Protein AF-B9KGJ7-F1 (afdb_monomer)

Secondary structure (DSSP, 8-state):
--EEE---TTTHHHHGGGTEEEETTTTEEEES-GGGGGGGGGGSS-TT--EEE-SEEEEEEEEEE-TTT--EEEEEEEEESSEEEEETTEEEEE-S-EEEEEEEEE-HHHHHHHHHTT--SEEEEEETTTTEEEEEEE-TTT--EE-HHHHHTSTT-TTS--SHHHHTT-EEEEEE-SSPEEEEEEEE----SS-HHHHHHHHTTSEEEEPP-

Foldseek 3Di:
DWAWFQDDPVCVVVCVVLVWDADPVVRTITHDDCQSCLVRLVGHPDSQFFKWAPFWKKKKWFWDQDPPPRDIAIDIWIWHQWMWGDDPNGIDIHNHIWTFDQWQDKDVVVVVVCVVVVPPQFDWDDDPVVRGTHGFGAGPVPRDTDDVCQQPPDPLHLNLDPALVSLQNMEIEIEGDPHIMTTDGDIDQSDDDDDSVVSSVSNVSYHYDYDDD

Organism: Campylobacter lari (strain RM2100 / D67 / ATCC BAA-1060) (NCBI:txid306263)

Sequence (213 aa):
MNIKLNIPYSEKDKLKEYGIKWNQEHKTWYLQDYKNLNYVSSYLENKNFTFYATETLNIVQGFINCWKCSKVIPVYALGSSKFIYKEKGEWLFQPKFKIFRNITAYSEDFSNILKHMNIKSLEKSFSNTAGSSYLMNKCQCCQSKQGEFFLFEEIDSIFSPNTVKEAQQLKIYDFPLLFDLGFTGEIIEILTSECSDINALIWFNAERIKIIK

Structure (mmCIF, N/CA/C/O backbone):
data_AF-B9KGJ7-F1
#
_entry.id   AF-B9KGJ7-F1
#
loop_
_atom_site.group_PDB
_atom_site.id
_atom_site.type_symbol
_atom_site.label_atom_id
_atom_site.label_alt_id
_atom_site.label_comp_id
_atom_site.label_asym_id
_atom_site.label_entity_id
_atom_site.label_seq_id
_atom_site.pdbx_PDB_ins_code
_atom_site.Cartn_x
_atom_site.Cartn_y
_atom_site.Cartn_z
_atom_site.occupancy
_atom_site.B_iso_or_equiv
_atom_site.auth_seq_id
_atom_site.auth_comp_id
_atom_site.auth_asym_id
_atom_site.auth_atom_id
_atom_site.pdbx_PDB_model_num
ATOM 1 N N . MET A 1 1 ? 2.067 -9.426 -12.831 1.00 86.31 1 MET A N 1
ATOM 2 C CA . MET A 1 1 ? 2.926 -8.264 -12.543 1.00 86.31 1 MET A CA 1
ATOM 3 C C . MET A 1 1 ? 2.997 -7.377 -13.761 1.00 86.31 1 MET A C 1
ATOM 5 O O . MET A 1 1 ? 3.128 -7.908 -14.857 1.00 86.31 1 MET A O 1
ATOM 9 N N . ASN A 1 2 ? 2.868 -6.070 -13.564 1.00 95.06 2 ASN A N 1
ATOM 10 C CA . ASN A 1 2 ? 2.930 -5.033 -14.589 1.00 95.06 2 ASN A CA 1
ATOM 11 C C . ASN A 1 2 ? 3.429 -3.720 -13.942 1.00 95.06 2 ASN A C 1
ATOM 13 O O . ASN A 1 2 ? 2.627 -2.861 -13.584 1.00 95.06 2 ASN A O 1
ATOM 17 N N . ILE A 1 3 ? 4.739 -3.545 -13.764 1.00 95.88 3 ILE A N 1
ATOM 18 C CA . ILE A 1 3 ? 5.307 -2.333 -13.134 1.00 95.88 3 ILE A CA 1
ATOM 19 C C . ILE A 1 3 ? 5.481 -1.245 -14.192 1.00 95.88 3 ILE A C 1
ATOM 21 O O . ILE A 1 3 ? 6.167 -1.488 -15.182 1.00 95.88 3 ILE A O 1
ATOM 25 N N . LYS A 1 4 ? 4.895 -0.056 -13.998 1.00 96.38 4 LYS A N 1
ATOM 26 C CA . LYS A 1 4 ? 5.037 1.072 -14.937 1.00 96.38 4 LYS A CA 1
ATOM 27 C C . LYS A 1 4 ? 6.475 1.590 -15.007 1.00 96.38 4 LYS A C 1
ATOM 29 O O . LYS A 1 4 ? 7.164 1.689 -13.993 1.00 96.38 4 LYS A O 1
ATOM 34 N N . LEU A 1 5 ? 6.888 1.974 -16.211 1.00 95.88 5 LEU A N 1
ATOM 35 C CA . LEU A 1 5 ? 8.199 2.532 -16.519 1.00 95.88 5 LEU A CA 1
ATOM 36 C C . LEU A 1 5 ? 8.058 3.817 -17.347 1.00 95.88 5 LEU A C 1
ATOM 38 O O . LEU A 1 5 ? 7.372 3.859 -18.371 1.00 95.88 5 LEU A O 1
ATOM 42 N N . ASN A 1 6 ? 8.784 4.851 -16.939 1.00 94.69 6 ASN A N 1
ATOM 43 C CA . ASN A 1 6 ? 8.889 6.144 -17.605 1.00 94.69 6 ASN A CA 1
ATOM 44 C C . ASN A 1 6 ? 10.065 6.135 -18.592 1.00 94.69 6 ASN A C 1
ATOM 46 O O . ASN A 1 6 ? 11.087 6.782 -18.374 1.00 94.69 6 ASN A O 1
ATOM 50 N N . ILE A 1 7 ? 9.936 5.355 -19.667 1.00 94.00 7 ILE A N 1
ATOM 51 C CA . ILE A 1 7 ? 11.002 5.175 -20.663 1.00 94.00 7 ILE A CA 1
ATOM 52 C C . ILE A 1 7 ? 10.905 6.239 -21.768 1.00 94.00 7 ILE A C 1
ATOM 54 O O . ILE A 1 7 ? 9.876 6.306 -22.454 1.00 94.00 7 ILE A O 1
ATOM 58 N N . PRO A 1 8 ? 11.973 7.022 -22.018 1.00 92.25 8 PRO A N 1
ATOM 59 C CA . PRO A 1 8 ? 12.064 7.886 -23.189 1.00 92.25 8 PRO A CA 1
ATOM 60 C C . PRO A 1 8 ? 11.994 7.081 -24.489 1.00 92.25 8 PRO A C 1
ATOM 62 O O . PRO A 1 8 ? 12.588 6.009 -24.615 1.00 92.25 8 PRO A O 1
ATOM 65 N N . TYR A 1 9 ? 11.318 7.621 -25.504 1.00 87.06 9 TYR A N 1
ATOM 66 C CA . TYR A 1 9 ? 11.128 6.920 -26.780 1.00 87.06 9 TYR A CA 1
ATOM 67 C C . TYR A 1 9 ? 12.450 6.496 -27.448 1.00 87.06 9 TYR A C 1
ATOM 69 O O . TYR A 1 9 ? 12.506 5.438 -28.070 1.00 87.06 9 TYR A O 1
ATOM 77 N N . SER A 1 10 ? 13.515 7.286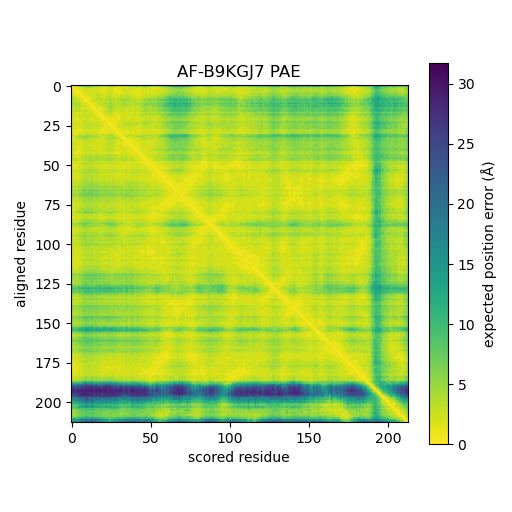 -27.284 1.00 91.19 10 SER A N 1
ATOM 78 C CA . SER A 1 10 ? 14.863 7.020 -27.805 1.00 91.19 10 SER A CA 1
ATOM 79 C C . SER A 1 10 ? 15.565 5.819 -27.165 1.00 91.19 10 SER A C 1
ATOM 81 O O . SER A 1 10 ? 16.518 5.296 -27.737 1.00 91.19 10 SER A O 1
ATOM 83 N N . GLU A 1 11 ? 15.127 5.381 -25.985 1.00 91.00 11 GLU A N 1
ATOM 84 C CA . GLU A 1 11 ? 15.794 4.330 -25.206 1.00 91.00 11 GLU A CA 1
ATOM 85 C C . GLU A 1 11 ? 15.050 2.991 -25.252 1.00 91.00 11 GLU A C 1
ATOM 87 O O . GLU A 1 11 ? 15.614 1.959 -24.892 1.00 91.00 11 GLU A O 1
ATOM 92 N N . LYS A 1 12 ? 13.814 2.976 -25.771 1.00 87.38 12 LYS A N 1
ATOM 93 C CA . LYS A 1 12 ? 12.931 1.798 -25.761 1.00 87.38 12 LYS A CA 1
ATOM 94 C C . LYS A 1 12 ? 13.565 0.546 -26.371 1.00 87.38 12 LYS A C 1
ATOM 96 O O . LYS A 1 12 ? 13.372 -0.545 -25.850 1.00 87.38 12 LYS A O 1
ATOM 101 N N . ASP A 1 13 ? 14.309 0.685 -27.470 1.00 90.06 13 ASP A N 1
ATOM 102 C CA . ASP A 1 13 ? 14.799 -0.472 -28.224 1.00 90.06 13 ASP A CA 1
ATOM 103 C C . ASP A 1 13 ? 15.903 -1.213 -27.467 1.00 90.06 13 ASP A C 1
ATOM 105 O O . ASP A 1 13 ? 15.957 -2.438 -27.532 1.00 90.06 13 ASP A O 1
ATOM 109 N N . LYS A 1 14 ? 16.696 -0.491 -26.665 1.00 89.25 14 LYS A N 1
ATOM 110 C CA . LYS A 1 14 ? 17.721 -1.074 -25.789 1.00 89.25 14 LYS A CA 1
ATOM 111 C C . LYS A 1 14 ? 17.112 -1.866 -24.639 1.00 89.25 14 LYS A C 1
ATOM 113 O O . LYS A 1 14 ? 17.721 -2.801 -24.149 1.00 89.25 14 LYS A O 1
ATOM 118 N N . LEU A 1 15 ? 15.913 -1.490 -24.201 1.00 91.19 15 LEU A N 1
ATOM 119 C CA . LEU A 1 15 ? 15.297 -2.060 -23.007 1.00 91.19 15 LEU A CA 1
ATOM 120 C C . LEU A 1 15 ? 14.363 -3.241 -23.306 1.00 91.19 15 LEU A C 1
ATOM 122 O O . LEU A 1 15 ? 13.944 -3.939 -22.383 1.00 91.19 15 LEU A O 1
ATOM 126 N N . LYS A 1 16 ? 14.050 -3.496 -24.586 1.00 89.06 16 LYS A N 1
ATOM 127 C CA . LYS A 1 16 ? 13.210 -4.624 -25.029 1.00 89.06 16 LYS A CA 1
ATOM 128 C C . LYS A 1 16 ? 13.753 -5.982 -24.589 1.00 89.06 16 LYS A C 1
ATOM 130 O O . LYS A 1 16 ? 12.956 -6.866 -24.286 1.00 89.06 16 LYS A O 1
ATOM 135 N N . GLU A 1 17 ? 15.075 -6.138 -24.524 1.00 91.38 17 GLU A N 1
ATOM 136 C CA . GLU A 1 17 ? 15.717 -7.378 -24.066 1.00 91.38 17 GLU A CA 1
ATOM 137 C C . GLU A 1 17 ? 15.358 -7.729 -22.611 1.00 91.38 17 GLU A C 1
ATOM 139 O O . GLU A 1 17 ? 15.250 -8.903 -22.270 1.00 91.38 17 GLU A O 1
ATOM 144 N N . TYR A 1 18 ? 15.054 -6.725 -21.780 1.00 91.88 18 TYR A N 1
ATOM 145 C CA . TYR A 1 18 ? 14.630 -6.901 -20.387 1.00 91.88 18 TYR A CA 1
ATOM 146 C C . TYR A 1 18 ? 13.133 -7.220 -20.242 1.00 91.88 18 TYR A C 1
ATOM 148 O O . TYR A 1 18 ? 12.618 -7.291 -19.125 1.00 91.88 18 TYR A O 1
ATOM 156 N N . GLY A 1 19 ? 12.415 -7.434 -21.349 1.00 91.56 19 GLY A N 1
ATOM 157 C CA . GLY A 1 19 ? 11.016 -7.864 -21.331 1.00 91.56 19 GLY A CA 1
ATOM 158 C C . GLY A 1 19 ? 10.010 -6.745 -21.052 1.00 91.56 19 GLY A C 1
ATOM 159 O O . GLY A 1 19 ? 8.896 -7.024 -20.600 1.00 91.56 19 GLY A O 1
ATOM 160 N N . ILE A 1 20 ? 10.374 -5.486 -21.317 1.00 94.31 20 ILE A N 1
ATOM 161 C CA . ILE A 1 20 ? 9.421 -4.371 -21.260 1.00 94.31 20 ILE A CA 1
ATOM 162 C C . ILE A 1 20 ? 8.374 -4.492 -22.373 1.00 94.31 20 ILE A C 1
ATOM 164 O O . ILE A 1 20 ? 8.651 -4.960 -23.480 1.00 94.31 20 ILE A O 1
ATOM 168 N N . LYS A 1 21 ? 7.161 -4.017 -22.101 1.00 94.69 21 LYS A N 1
ATOM 169 C CA . LYS A 1 21 ? 6.047 -4.005 -23.052 1.00 94.69 21 LYS A CA 1
ATOM 170 C C . LYS A 1 21 ? 5.366 -2.648 -23.066 1.00 94.69 21 LYS A C 1
ATOM 172 O O . LYS A 1 21 ? 5.407 -1.912 -22.086 1.00 94.69 21 LYS A O 1
ATOM 177 N N . TRP A 1 22 ? 4.753 -2.314 -24.195 1.00 94.88 22 TRP A N 1
ATOM 178 C CA . TRP A 1 22 ? 3.967 -1.095 -24.351 1.00 94.88 22 TRP A CA 1
ATOM 179 C C . TRP A 1 22 ? 2.488 -1.403 -24.139 1.00 94.88 22 TRP A C 1
ATOM 181 O O . TRP A 1 22 ? 1.945 -2.290 -24.796 1.00 94.88 22 TRP A O 1
ATOM 191 N N . ASN A 1 23 ? 1.830 -0.665 -23.248 1.00 95.38 23 ASN A N 1
ATOM 192 C CA . ASN A 1 23 ? 0.378 -0.673 -23.132 1.00 95.38 23 ASN A CA 1
ATOM 193 C C . ASN A 1 23 ? -0.190 0.489 -23.961 1.00 95.38 23 ASN A C 1
ATOM 195 O O . ASN A 1 23 ? 0.054 1.654 -23.647 1.00 95.38 23 ASN A O 1
ATOM 199 N N . GLN A 1 24 ? -0.938 0.174 -25.021 1.00 94.44 24 GLN A N 1
ATOM 200 C CA . GLN A 1 24 ? -1.460 1.174 -25.957 1.00 94.44 24 GLN A CA 1
ATOM 201 C C . GLN A 1 24 ? -2.586 2.032 -25.366 1.00 94.44 24 GLN A C 1
ATOM 203 O O . GLN A 1 24 ? -2.634 3.229 -25.642 1.00 94.44 24 GLN A O 1
ATOM 208 N N . GLU A 1 25 ? -3.456 1.441 -24.548 1.00 95.06 25 GLU A N 1
ATOM 209 C CA . GLU A 1 25 ? -4.597 2.119 -23.924 1.00 95.06 25 GLU A CA 1
ATOM 210 C C . GLU A 1 25 ? -4.131 3.163 -22.902 1.00 95.06 25 GLU A C 1
ATOM 212 O O . GLU A 1 25 ? -4.514 4.330 -22.968 1.00 95.06 25 GLU A O 1
ATOM 217 N N . HIS A 1 26 ? -3.216 2.768 -22.015 1.00 91.81 26 HIS A N 1
ATOM 218 C CA . HIS A 1 26 ? -2.677 3.625 -20.956 1.00 91.81 26 HIS A CA 1
ATOM 219 C C . HIS A 1 26 ? -1.417 4.394 -21.361 1.00 91.81 26 HIS A C 1
ATOM 221 O O . HIS A 1 26 ? -0.874 5.140 -20.548 1.00 91.81 26 HIS A O 1
ATOM 227 N N . LYS A 1 27 ? -0.947 4.211 -22.601 1.00 93.56 27 LYS A N 1
ATOM 228 C CA . LYS A 1 27 ? 0.230 4.872 -23.184 1.00 93.56 27 LYS A CA 1
ATOM 229 C C . LYS A 1 27 ? 1.451 4.844 -22.259 1.00 93.56 27 LYS A C 1
ATOM 231 O O . LYS A 1 27 ? 2.091 5.868 -22.023 1.00 93.56 27 LYS A O 1
ATOM 236 N N . THR A 1 28 ? 1.766 3.671 -21.722 1.00 94.69 28 THR A N 1
ATOM 237 C CA . THR A 1 28 ? 2.869 3.501 -20.770 1.00 94.69 28 THR A CA 1
ATOM 238 C C . THR A 1 28 ? 3.658 2.230 -21.056 1.00 94.69 28 THR A C 1
ATOM 240 O O . THR A 1 28 ? 3.104 1.227 -21.519 1.00 94.69 28 THR A O 1
ATOM 243 N N . TRP A 1 29 ? 4.962 2.275 -20.788 1.00 95.94 29 TRP A N 1
ATOM 244 C CA . TRP A 1 29 ? 5.796 1.081 -20.777 1.00 95.94 29 TRP A CA 1
ATOM 245 C C . TRP A 1 29 ? 5.647 0.373 -19.439 1.00 95.94 29 TRP A C 1
ATOM 247 O O . TRP A 1 29 ? 5.458 1.014 -18.408 1.00 95.94 29 TRP A O 1
ATOM 257 N N . TYR A 1 30 ? 5.746 -0.949 -19.440 1.00 96.25 30 TYR A N 1
ATOM 258 C CA . TYR A 1 30 ? 5.677 -1.725 -18.214 1.00 96.25 30 TYR A CA 1
ATOM 259 C C . TYR A 1 30 ? 6.545 -2.980 -18.267 1.00 96.25 30 TYR A C 1
ATOM 261 O O . TYR A 1 30 ? 6.807 -3.526 -19.339 1.00 96.25 30 TYR A O 1
ATOM 269 N N . LEU A 1 31 ? 6.978 -3.439 -17.096 1.00 95.94 31 LEU A N 1
ATOM 270 C CA . LEU A 1 31 ? 7.741 -4.668 -16.901 1.00 95.94 31 LEU A CA 1
ATOM 271 C C . LEU A 1 31 ? 6.834 -5.786 -16.380 1.00 95.94 31 LEU A C 1
ATOM 273 O O . LEU A 1 31 ? 6.093 -5.576 -15.419 1.00 95.94 31 LEU A O 1
ATOM 277 N N . GLN A 1 32 ? 6.915 -6.976 -16.982 1.00 90.75 32 GLN A N 1
ATOM 278 C CA . GLN A 1 32 ? 6.132 -8.144 -16.549 1.00 90.75 32 GLN A CA 1
ATOM 279 C C . GLN A 1 32 ? 6.876 -9.106 -15.623 1.00 90.75 32 GLN A C 1
ATOM 281 O O . GLN A 1 32 ? 6.230 -9.811 -14.851 1.00 90.75 32 GLN A O 1
ATOM 286 N N . ASP A 1 33 ? 8.206 -9.146 -15.693 1.00 89.88 33 ASP A N 1
ATOM 287 C CA . ASP A 1 33 ? 9.032 -10.026 -14.867 1.00 89.88 33 ASP A CA 1
ATOM 288 C C . ASP A 1 33 ? 9.918 -9.195 -13.936 1.00 89.88 33 ASP A C 1
ATOM 290 O O . ASP A 1 33 ? 10.809 -8.469 -14.382 1.00 89.88 33 ASP A O 1
ATOM 294 N N . TYR A 1 34 ? 9.681 -9.310 -12.628 1.00 91.12 34 TYR A N 1
ATOM 295 C CA . TYR A 1 34 ? 10.431 -8.579 -11.609 1.00 91.12 34 TYR A CA 1
ATOM 296 C C . TYR A 1 34 ? 11.917 -8.931 -11.572 1.00 91.12 34 TYR A C 1
ATOM 298 O O . TYR A 1 34 ? 12.706 -8.134 -11.066 1.00 91.12 34 TYR A O 1
ATOM 306 N N . LYS A 1 35 ? 12.325 -10.080 -12.124 1.00 91.88 35 LYS A N 1
ATOM 307 C CA . LYS A 1 35 ? 13.739 -10.480 -12.182 1.00 91.88 35 LYS A CA 1
ATOM 308 C C . LYS A 1 35 ? 14.595 -9.465 -12.932 1.00 91.88 35 LYS A C 1
ATOM 310 O O . LYS A 1 35 ? 15.760 -9.281 -12.603 1.00 91.88 35 LYS A O 1
ATOM 315 N N . ASN A 1 36 ? 13.999 -8.753 -13.889 1.00 93.19 36 ASN A N 1
ATOM 316 C CA . ASN A 1 36 ? 14.691 -7.729 -14.660 1.00 93.19 36 ASN A CA 1
ATOM 317 C C . ASN A 1 36 ? 14.551 -6.314 -14.079 1.00 93.19 36 ASN A C 1
ATOM 319 O O . ASN A 1 36 ? 15.073 -5.358 -14.654 1.00 93.19 36 ASN A O 1
ATOM 323 N N . LEU A 1 37 ? 13.871 -6.151 -12.940 1.00 93.38 37 LEU A N 1
ATOM 324 C CA . LEU A 1 37 ? 13.566 -4.839 -12.364 1.00 93.38 37 LEU A CA 1
ATOM 325 C C . LEU A 1 37 ? 14.829 -4.047 -12.012 1.00 93.38 37 LEU A C 1
ATOM 327 O O . LEU A 1 37 ? 14.853 -2.827 -12.169 1.00 93.38 37 LEU A O 1
ATOM 331 N N . ASN A 1 38 ? 15.898 -4.731 -11.598 1.00 92.31 38 ASN A N 1
ATOM 332 C CA . ASN A 1 38 ? 17.180 -4.091 -11.309 1.00 92.31 38 ASN A CA 1
ATOM 333 C C . ASN A 1 38 ? 17.782 -3.399 -12.549 1.00 92.31 38 ASN A C 1
ATOM 335 O O . ASN A 1 38 ? 18.274 -2.277 -12.419 1.00 92.31 38 ASN A O 1
ATOM 339 N N . TYR A 1 39 ? 17.652 -3.991 -13.743 1.00 92.50 39 TYR A N 1
ATOM 340 C CA . TYR A 1 39 ? 18.184 -3.437 -14.999 1.00 92.50 39 TYR A CA 1
ATOM 341 C C . TYR A 1 39 ? 17.418 -2.210 -15.507 1.00 92.50 39 TYR A C 1
ATOM 343 O O . TYR A 1 39 ? 17.967 -1.408 -16.255 1.00 92.50 39 TYR A O 1
ATOM 351 N N . VAL A 1 40 ? 16.161 -2.038 -15.087 1.00 93.50 40 VAL A N 1
ATOM 352 C CA . VAL A 1 40 ? 15.288 -0.936 -15.536 1.00 93.50 40 VAL A CA 1
ATOM 353 C C . VAL A 1 40 ? 14.909 0.032 -14.409 1.00 93.50 40 VAL A C 1
ATOM 355 O O . VAL A 1 40 ? 14.044 0.891 -14.582 1.00 93.50 40 VAL A O 1
ATOM 358 N N . SER A 1 41 ? 15.559 -0.078 -13.249 1.00 92.25 41 SER A N 1
ATOM 359 C CA . SER A 1 41 ? 15.199 0.661 -12.031 1.00 92.25 41 SER A CA 1
ATOM 360 C C . SER A 1 41 ? 15.301 2.189 -12.160 1.00 92.25 41 SER A C 1
ATOM 362 O O . SER A 1 41 ? 14.578 2.913 -11.475 1.00 92.25 41 SER A O 1
ATOM 364 N N . SER A 1 42 ? 16.137 2.695 -13.073 1.00 93.12 42 SER A N 1
ATOM 365 C CA . SER A 1 42 ? 16.262 4.128 -13.380 1.00 93.12 42 SER A CA 1
ATOM 366 C C . SER A 1 42 ? 15.011 4.739 -14.014 1.00 93.12 42 SER A C 1
ATOM 368 O O . SER A 1 42 ? 14.860 5.956 -13.980 1.00 93.12 42 SER A O 1
ATOM 370 N N . TYR A 1 43 ? 14.120 3.915 -14.573 1.00 95.06 43 TYR A N 1
ATOM 371 C CA . TYR A 1 43 ? 12.893 4.356 -15.245 1.00 95.06 43 TYR A CA 1
ATOM 372 C C . TYR A 1 43 ? 11.647 4.224 -14.361 1.00 95.06 43 TYR A C 1
ATOM 374 O O . TYR A 1 43 ? 10.535 4.451 -14.834 1.00 95.06 43 TYR A O 1
ATOM 382 N N . LEU A 1 44 ? 11.792 3.842 -13.092 1.00 94.19 44 LEU A N 1
ATOM 383 C CA . LEU A 1 44 ? 10.667 3.768 -12.160 1.00 94.19 44 LEU A CA 1
ATOM 384 C C . LEU A 1 44 ? 10.169 5.171 -11.799 1.00 94.19 44 LEU A C 1
ATOM 386 O O . LEU A 1 44 ? 10.953 6.116 -11.731 1.00 94.19 44 LEU A O 1
ATOM 390 N N . GLU A 1 45 ? 8.871 5.292 -11.502 1.00 93.00 45 GLU A N 1
ATOM 391 C CA . GLU A 1 45 ? 8.269 6.533 -10.982 1.00 93.00 45 GLU A CA 1
ATOM 392 C C . GLU A 1 45 ? 9.042 7.062 -9.766 1.00 93.00 45 GLU A C 1
ATOM 394 O O . GLU A 1 45 ? 9.313 8.256 -9.652 1.00 93.00 45 GLU A O 1
ATOM 399 N N . ASN A 1 46 ? 9.450 6.148 -8.882 1.00 93.88 46 ASN A N 1
ATOM 400 C CA . ASN A 1 46 ? 10.312 6.443 -7.754 1.00 93.88 46 ASN A CA 1
ATOM 401 C C . ASN A 1 46 ? 11.300 5.292 -7.525 1.00 93.88 46 ASN A C 1
ATOM 403 O O . ASN A 1 46 ? 10.924 4.187 -7.134 1.00 93.88 46 ASN A O 1
ATOM 407 N N . LYS A 1 47 ? 12.593 5.576 -7.710 1.00 91.06 47 LYS A N 1
ATOM 408 C CA . LYS A 1 47 ? 13.685 4.610 -7.502 1.00 91.06 47 LYS A CA 1
ATOM 409 C C . LYS A 1 47 ? 13.850 4.143 -6.047 1.00 91.06 47 LYS A C 1
ATOM 411 O O . LYS A 1 47 ? 14.550 3.165 -5.805 1.00 91.06 47 LYS A O 1
ATOM 416 N N . ASN A 1 48 ? 13.237 4.846 -5.091 1.00 92.00 48 ASN A N 1
ATOM 417 C CA . ASN A 1 48 ? 13.309 4.533 -3.664 1.00 92.00 48 ASN A CA 1
ATOM 418 C C . ASN A 1 48 ? 12.168 3.618 -3.192 1.00 92.00 48 ASN A C 1
ATOM 420 O O . ASN A 1 48 ? 12.107 3.310 -2.001 1.00 92.00 48 ASN A O 1
ATOM 424 N N . PHE A 1 49 ? 11.255 3.197 -4.077 1.00 95.75 49 PHE A N 1
ATOM 425 C CA . PHE A 1 49 ? 10.270 2.178 -3.716 1.00 95.75 49 PHE A CA 1
ATOM 426 C C . PHE A 1 49 ? 10.975 0.887 -3.291 1.00 95.75 49 PHE A C 1
ATOM 428 O O . PHE A 1 49 ? 11.887 0.403 -3.964 1.00 95.75 49 PHE A O 1
ATOM 435 N N . THR A 1 50 ? 10.557 0.352 -2.146 1.00 95.94 50 THR A N 1
ATOM 436 C CA . THR A 1 50 ? 11.133 -0.843 -1.519 1.00 95.94 50 THR A CA 1
ATOM 437 C C . THR A 1 50 ? 10.273 -2.083 -1.733 1.00 95.94 50 THR A C 1
ATOM 439 O O . THR A 1 50 ? 10.778 -3.194 -1.589 1.00 95.94 50 THR A O 1
ATOM 442 N N . PHE A 1 51 ? 9.004 -1.927 -2.117 1.00 97.44 51 PHE A N 1
ATOM 443 C CA . PHE A 1 51 ? 8.120 -3.029 -2.494 1.00 97.44 51 PHE A CA 1
ATOM 444 C C . PHE A 1 51 ? 7.031 -2.588 -3.478 1.00 97.44 51 PHE A C 1
ATOM 446 O O . PHE A 1 51 ? 6.731 -1.399 -3.596 1.00 97.44 51 PHE A O 1
ATOM 453 N N . TYR A 1 52 ? 6.446 -3.559 -4.185 1.00 97.94 52 TYR A N 1
ATOM 454 C CA . TYR A 1 52 ? 5.311 -3.358 -5.085 1.00 97.94 52 TYR A CA 1
ATOM 455 C C . TYR A 1 52 ? 4.197 -4.356 -4.789 1.00 97.94 52 TYR A C 1
ATOM 457 O O . TYR A 1 52 ? 4.435 -5.562 -4.831 1.00 97.94 52 TYR A O 1
ATOM 465 N N . ALA A 1 53 ? 2.976 -3.870 -4.558 1.00 97.50 53 ALA A N 1
ATOM 466 C CA . ALA A 1 53 ? 1.786 -4.722 -4.539 1.00 97.50 53 ALA A CA 1
ATOM 467 C C . ALA A 1 53 ? 1.429 -5.133 -5.974 1.00 97.50 53 ALA A C 1
ATOM 469 O O . ALA A 1 53 ? 1.390 -4.283 -6.867 1.00 97.50 53 ALA A O 1
ATOM 470 N N . THR A 1 54 ? 1.157 -6.421 -6.193 1.00 95.62 54 THR A N 1
ATOM 471 C CA . THR A 1 54 ? 0.960 -6.994 -7.533 1.00 95.62 54 THR A CA 1
ATOM 472 C C . THR A 1 54 ? -0.390 -7.687 -7.634 1.00 95.62 54 THR A C 1
ATOM 474 O O . THR A 1 54 ? -0.844 -8.288 -6.664 1.00 95.62 54 THR A O 1
ATOM 477 N N . GLU A 1 55 ? -1.022 -7.627 -8.810 1.00 93.31 55 GLU A N 1
ATOM 478 C CA . GLU A 1 55 ? -2.343 -8.212 -9.131 1.00 93.31 55 GLU A CA 1
ATOM 479 C C . GLU A 1 55 ? -3.536 -7.663 -8.326 1.00 93.31 55 GLU A C 1
ATOM 481 O O . GLU A 1 55 ? -4.591 -7.393 -8.895 1.00 93.31 55 GLU A O 1
ATOM 486 N N . THR A 1 56 ? -3.422 -7.506 -7.009 1.00 93.44 56 THR A N 1
ATOM 487 C CA . THR A 1 56 ? -4.480 -7.016 -6.125 1.00 93.44 56 THR A CA 1
ATOM 488 C C . THR A 1 56 ? -3.878 -6.236 -4.960 1.00 93.44 56 THR A C 1
ATOM 490 O O . THR A 1 56 ? -2.974 -6.709 -4.264 1.00 93.44 56 THR A O 1
ATOM 493 N N . LEU A 1 57 ? -4.413 -5.040 -4.728 1.00 96.56 57 LEU A N 1
ATOM 494 C CA . LEU A 1 57 ? -4.224 -4.297 -3.489 1.00 96.56 57 LEU A CA 1
ATOM 495 C C . LEU A 1 57 ? -5.366 -4.667 -2.541 1.00 96.56 57 LEU A C 1
ATOM 497 O O . LEU A 1 57 ? -6.533 -4.560 -2.912 1.00 96.56 57 LEU A O 1
ATOM 501 N N . ASN A 1 58 ? -5.038 -5.080 -1.323 1.00 95.31 58 ASN A N 1
ATOM 502 C CA . ASN A 1 58 ? -6.020 -5.302 -0.272 1.00 95.31 58 ASN A CA 1
ATOM 503 C C . ASN A 1 58 ? -6.099 -4.033 0.588 1.00 95.31 58 ASN A C 1
ATOM 505 O O . ASN A 1 58 ? -5.091 -3.591 1.140 1.00 95.31 58 ASN A O 1
ATOM 509 N N . ILE A 1 59 ? -7.287 -3.447 0.709 1.00 96.25 59 ILE A N 1
ATOM 510 C CA . ILE A 1 59 ? -7.546 -2.332 1.628 1.00 96.25 59 ILE A CA 1
ATOM 511 C C . ILE A 1 59 ? -8.403 -2.874 2.761 1.00 96.25 59 ILE A C 1
ATOM 513 O O . ILE A 1 59 ? -9.533 -3.301 2.538 1.00 96.25 59 ILE A O 1
ATOM 517 N N . VAL A 1 60 ? -7.861 -2.879 3.972 1.00 95.56 60 VAL A N 1
ATOM 518 C CA . VAL A 1 60 ? -8.547 -3.368 5.167 1.00 95.56 60 VAL A CA 1
ATOM 519 C C . VAL A 1 60 ? -9.205 -2.184 5.858 1.00 95.56 60 VAL A C 1
ATOM 521 O O . VAL A 1 60 ? -8.527 -1.216 6.178 1.00 95.56 60 VAL A O 1
ATOM 524 N N . GLN A 1 61 ? -10.505 -2.255 6.109 1.00 97.12 61 GLN A N 1
ATOM 525 C CA . GLN A 1 61 ? -11.263 -1.282 6.884 1.00 97.12 61 GLN A CA 1
ATOM 526 C C . GLN A 1 61 ? -11.630 -1.880 8.243 1.00 97.12 61 GLN A C 1
ATOM 528 O O . GLN A 1 61 ? -12.151 -2.992 8.316 1.00 97.12 61 GLN A O 1
ATOM 533 N N . GLY A 1 62 ? -11.404 -1.104 9.298 1.00 96.06 62 GLY A N 1
ATOM 534 C CA . GLY A 1 62 ? -11.907 -1.354 10.646 1.00 96.06 62 GLY A CA 1
ATOM 535 C C . GLY A 1 62 ? -12.546 -0.094 11.230 1.00 96.06 62 G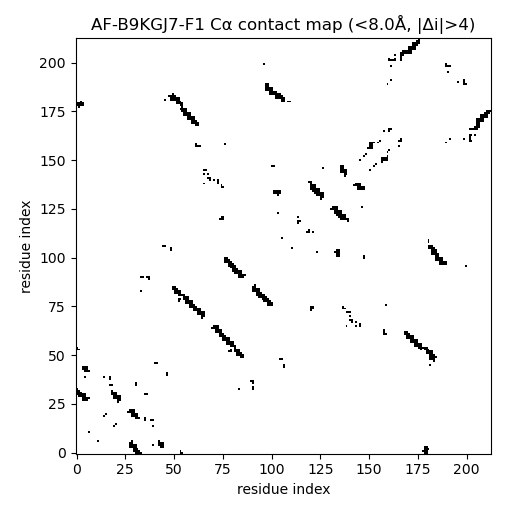LY A C 1
ATOM 536 O O . GLY A 1 62 ? -12.512 0.975 10.614 1.00 96.06 62 GLY A O 1
ATOM 537 N N . PHE A 1 63 ? -13.120 -0.207 12.426 1.00 96.19 63 PHE A N 1
ATOM 538 C CA . PHE A 1 63 ? -13.753 0.911 13.128 1.00 96.19 63 PHE A CA 1
ATOM 539 C C . PHE A 1 63 ? -13.187 1.045 14.537 1.00 96.19 63 PHE A C 1
ATOM 541 O O . PHE A 1 63 ? -13.085 0.061 15.262 1.00 96.19 63 PHE A O 1
ATOM 548 N N . ILE A 1 64 ? -12.850 2.273 14.930 1.00 96.00 64 ILE A N 1
ATOM 549 C CA . ILE A 1 64 ? -12.353 2.585 16.276 1.00 96.00 64 ILE A CA 1
ATOM 550 C C . ILE A 1 64 ? -13.087 3.792 16.856 1.00 96.00 64 ILE A C 1
ATOM 552 O O . ILE A 1 64 ? -13.635 4.615 16.119 1.00 96.00 64 ILE A O 1
ATOM 556 N N . ASN A 1 65 ? -13.027 3.951 18.177 1.00 96.88 65 ASN A N 1
ATOM 557 C CA . ASN A 1 65 ? -13.363 5.216 18.823 1.00 96.88 65 ASN A CA 1
ATOM 558 C C . ASN A 1 65 ? -12.173 6.174 18.703 1.00 96.88 65 ASN A C 1
ATOM 560 O O . ASN A 1 65 ? -11.072 5.868 19.152 1.00 96.88 65 ASN A O 1
ATOM 564 N N . CYS A 1 66 ? -12.384 7.354 18.120 1.00 97.38 66 CYS A N 1
ATOM 565 C CA . CYS A 1 66 ? -11.338 8.371 18.038 1.00 97.38 66 CYS A CA 1
ATOM 566 C C . CYS A 1 66 ? -10.874 8.791 19.441 1.00 97.38 66 CYS A C 1
ATOM 568 O O . CYS A 1 66 ? -11.674 9.320 20.211 1.00 97.38 66 CYS A O 1
ATOM 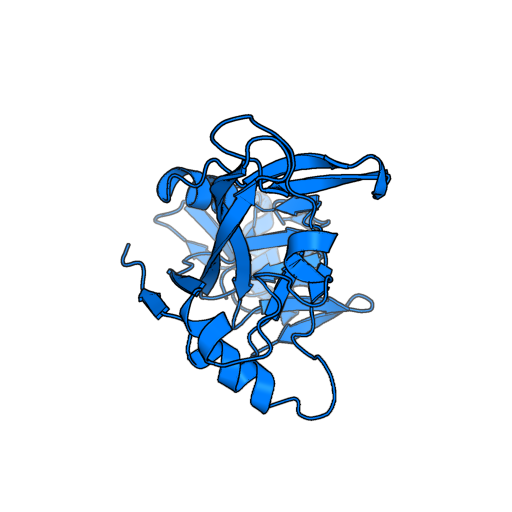570 N N . TRP A 1 67 ? -9.574 8.687 19.732 1.00 95.06 67 TRP A N 1
ATOM 571 C CA . TRP A 1 67 ? -9.013 9.039 21.048 1.00 95.06 67 TRP A CA 1
ATOM 572 C C . TRP A 1 67 ? -9.295 10.487 21.490 1.00 95.06 67 TRP A C 1
ATOM 574 O O . TRP A 1 67 ? -9.286 10.784 22.679 1.00 95.06 67 TRP A O 1
ATOM 584 N N . LYS A 1 68 ? -9.542 11.403 20.538 1.00 97.31 68 LYS A N 1
ATOM 585 C CA . LYS A 1 68 ? -9.770 12.831 20.817 1.00 97.31 68 LYS A CA 1
ATOM 586 C C . LYS A 1 68 ? -11.244 13.211 20.946 1.00 97.31 68 LYS A C 1
ATOM 588 O O . LYS A 1 68 ? -11.578 14.041 21.779 1.00 97.31 68 LYS A O 1
ATOM 593 N N . CYS A 1 69 ? -12.111 12.704 20.065 1.00 98.00 69 CYS A N 1
ATOM 594 C CA . CYS A 1 69 ? -13.524 13.122 20.018 1.00 98.00 69 CYS A CA 1
ATOM 595 C C . CYS A 1 69 ? -14.524 12.000 20.305 1.00 98.00 69 CYS A C 1
ATOM 597 O O . CYS A 1 69 ? -15.725 12.232 20.205 1.00 98.00 69 CYS A O 1
ATOM 599 N N . SER A 1 70 ? -14.036 10.792 20.592 1.00 97.62 70 SER A N 1
ATOM 600 C CA . SER A 1 70 ? -14.808 9.598 20.962 1.00 97.62 70 SER A CA 1
ATOM 601 C C . SER A 1 70 ? -15.824 9.102 19.928 1.00 97.62 70 SER A C 1
ATOM 603 O O . SER A 1 70 ? -16.468 8.086 20.155 1.00 97.62 70 SER A O 1
ATOM 605 N N . LYS A 1 71 ? -15.959 9.763 18.772 1.00 98.19 71 LYS A N 1
ATOM 606 C CA . LYS A 1 71 ? -16.791 9.282 17.665 1.00 98.19 71 LYS A CA 1
ATOM 607 C C . LYS A 1 71 ? -16.193 8.011 17.068 1.00 98.19 71 LYS A C 1
ATOM 609 O O . LYS A 1 71 ? -14.977 7.944 16.863 1.00 98.19 71 LYS A O 1
ATOM 614 N N . VAL A 1 72 ? -17.064 7.061 16.734 1.00 97.75 72 VAL A N 1
ATOM 615 C CA . VAL A 1 72 ? -16.712 5.887 15.931 1.00 97.75 72 VAL A CA 1
ATOM 616 C C . VAL A 1 72 ? -16.329 6.358 14.530 1.00 97.75 72 VAL A C 1
ATOM 618 O O . VAL A 1 72 ? -17.095 7.072 13.881 1.00 97.75 72 VAL A O 1
ATOM 621 N N . ILE A 1 73 ? -15.135 5.990 14.073 1.00 97.44 73 ILE A N 1
ATOM 622 C CA . ILE A 1 73 ? -14.594 6.375 12.767 1.00 97.44 73 ILE A CA 1
ATOM 623 C C . ILE A 1 73 ? -14.030 5.161 12.027 1.00 97.44 73 ILE A C 1
ATOM 625 O O . ILE A 1 73 ? -13.492 4.260 12.674 1.00 97.44 73 ILE A O 1
ATOM 629 N N . PRO A 1 74 ? -14.097 5.143 10.683 1.00 97.06 74 PRO A N 1
ATOM 630 C CA . PRO A 1 74 ? -13.384 4.150 9.902 1.00 97.06 74 PRO A CA 1
ATOM 631 C C . PRO A 1 74 ? -11.883 4.460 9.891 1.00 97.06 74 PRO A C 1
ATOM 633 O O . PRO A 1 74 ? -11.466 5.609 9.701 1.00 97.06 74 PRO A O 1
ATOM 636 N N . VAL A 1 75 ? -11.079 3.416 10.034 1.00 97.25 75 VAL A N 1
ATOM 637 C CA . VAL A 1 75 ? -9.627 3.424 9.834 1.00 97.25 75 VAL A CA 1
ATOM 638 C C . VAL A 1 75 ? -9.260 2.369 8.804 1.00 97.25 75 VAL A C 1
ATOM 640 O O . VAL A 1 75 ? -9.989 1.392 8.625 1.00 97.25 75 VAL A O 1
ATOM 643 N N . TYR A 1 76 ? -8.142 2.576 8.114 1.00 97.31 76 TYR A N 1
ATOM 644 C CA . TYR A 1 76 ? -7.727 1.736 7.000 1.00 97.31 76 TYR A CA 1
ATOM 645 C C . TYR A 1 76 ? -6.279 1.271 7.139 1.00 97.31 76 TYR A C 1
ATOM 647 O O . TYR A 1 76 ? -5.403 2.058 7.498 1.00 97.31 76 TYR A O 1
ATOM 655 N N . ALA A 1 77 ? -6.034 0.014 6.793 1.00 95.88 77 ALA A N 1
ATOM 656 C CA . ALA A 1 77 ? -4.712 -0.549 6.564 1.00 95.88 77 ALA A CA 1
ATOM 657 C C . ALA A 1 77 ? -4.586 -1.013 5.113 1.00 95.88 77 ALA A C 1
ATOM 659 O O . ALA A 1 77 ? -5.581 -1.244 4.420 1.00 95.88 77 ALA A O 1
ATOM 660 N N . LEU A 1 78 ? -3.348 -1.147 4.649 1.00 96.25 78 LEU A N 1
ATOM 661 C CA . LEU A 1 78 ? -3.041 -1.661 3.321 1.00 96.25 78 LEU A CA 1
ATOM 662 C C . LEU A 1 78 ? -2.386 -3.028 3.444 1.00 96.25 78 LEU A C 1
ATOM 664 O O . LEU A 1 78 ? -1.669 -3.298 4.401 1.00 96.25 78 LEU A O 1
ATOM 668 N N . GLY A 1 79 ? -2.590 -3.868 2.444 1.00 94.62 79 GLY A N 1
ATOM 669 C CA . GLY A 1 79 ? -1.892 -5.131 2.321 1.00 94.62 79 GLY A CA 1
ATOM 670 C C . GLY A 1 79 ? -1.908 -5.643 0.894 1.00 94.62 79 GLY A C 1
ATOM 671 O O . GLY A 1 79 ? -2.526 -5.066 -0.005 1.00 94.62 79 GLY A O 1
ATOM 672 N N . SER A 1 80 ? -1.226 -6.756 0.679 1.00 93.94 80 SER A N 1
ATOM 673 C CA . SER A 1 80 ? -1.340 -7.503 -0.564 1.00 93.94 80 SER A CA 1
ATOM 674 C C . SER A 1 80 ? -1.117 -8.982 -0.310 1.00 93.94 80 SER A C 1
ATOM 676 O O . SER A 1 80 ? -0.298 -9.365 0.522 1.00 93.94 80 SER A O 1
ATOM 678 N N . SER A 1 81 ? -1.845 -9.813 -1.053 1.00 89.75 81 SER A N 1
ATOM 679 C CA . SER A 1 81 ? -1.660 -11.268 -1.072 1.00 89.75 81 SER A CA 1
ATOM 680 C C . SER A 1 81 ? -0.500 -11.703 -1.970 1.00 89.75 81 SER A C 1
ATOM 682 O O . SER A 1 81 ? -0.028 -12.829 -1.844 1.00 89.75 81 SER A O 1
ATOM 684 N N . LYS A 1 82 ? -0.043 -10.821 -2.868 1.00 92.94 82 LYS A N 1
ATOM 685 C CA . LYS A 1 82 ? 1.085 -11.057 -3.768 1.00 92.94 82 LYS A CA 1
ATOM 686 C C . LYS A 1 82 ? 1.846 -9.763 -3.990 1.00 92.94 82 LYS A C 1
ATOM 688 O O . LYS A 1 82 ? 1.317 -8.809 -4.559 1.00 92.94 82 LYS A O 1
ATOM 693 N N . PHE A 1 83 ? 3.107 -9.733 -3.609 1.00 96.50 83 PHE A N 1
ATOM 694 C CA . PHE A 1 83 ? 3.933 -8.547 -3.791 1.00 96.50 83 PHE A CA 1
ATOM 695 C C . PHE A 1 83 ? 5.381 -8.930 -4.055 1.00 96.50 83 PHE A C 1
ATOM 697 O O . PHE A 1 83 ? 5.799 -10.057 -3.787 1.00 96.50 83 PHE A O 1
ATOM 704 N N . ILE A 1 84 ? 6.149 -7.982 -4.579 1.00 96.94 84 ILE A N 1
ATOM 705 C CA . ILE A 1 84 ? 7.607 -8.079 -4.600 1.00 96.94 84 ILE A CA 1
ATOM 706 C C . ILE A 1 84 ? 8.200 -7.084 -3.616 1.00 96.94 84 ILE A C 1
ATOM 708 O O . ILE A 1 84 ? 7.643 -6.007 -3.417 1.00 96.94 84 ILE A O 1
ATOM 712 N N . TYR A 1 85 ? 9.330 -7.419 -3.014 1.00 96.44 85 TYR A N 1
ATOM 713 C CA . TYR A 1 85 ? 10.037 -6.543 -2.086 1.00 96.44 85 TYR A CA 1
ATOM 714 C C . TYR A 1 85 ? 11.542 -6.653 -2.294 1.00 96.44 85 TYR A C 1
ATOM 716 O O . TYR A 1 85 ? 12.034 -7.651 -2.827 1.00 96.44 85 TYR A O 1
ATOM 724 N N . LYS A 1 86 ? 12.262 -5.600 -1.915 1.00 93.44 86 LYS A N 1
ATOM 725 C CA . LYS A 1 86 ? 13.710 -5.526 -2.056 1.00 93.44 86 LYS A CA 1
ATOM 726 C C . LYS A 1 86 ? 14.390 -5.923 -0.753 1.00 93.44 86 LYS A C 1
ATOM 728 O O . LYS A 1 86 ? 14.218 -5.256 0.264 1.00 93.44 86 LYS A O 1
ATOM 733 N N . GLU A 1 87 ? 15.218 -6.958 -0.801 1.00 92.31 87 GLU A N 1
ATOM 734 C CA . GLU A 1 87 ? 16.014 -7.438 0.327 1.00 92.31 87 GLU A CA 1
ATOM 735 C C . GLU A 1 87 ? 17.467 -7.621 -0.112 1.00 92.31 87 GLU A C 1
ATOM 737 O O . GLU A 1 87 ? 17.750 -8.270 -1.114 1.00 92.31 87 GLU A O 1
ATOM 742 N N . LYS A 1 88 ? 18.409 -7.001 0.614 1.00 90.94 88 LYS A N 1
ATOM 743 C CA . LYS A 1 88 ? 19.857 -7.061 0.318 1.00 90.94 88 LYS A CA 1
ATOM 744 C C . LYS A 1 88 ? 20.222 -6.750 -1.149 1.00 90.94 88 LYS A C 1
ATOM 746 O O . LYS A 1 88 ? 21.204 -7.264 -1.668 1.00 90.94 88 LYS A O 1
ATOM 751 N N . GLY A 1 89 ? 19.454 -5.873 -1.802 1.00 88.56 89 GLY A N 1
ATOM 752 C CA . GLY A 1 89 ? 19.682 -5.455 -3.192 1.00 88.56 89 GLY A CA 1
ATOM 753 C C . GLY A 1 89 ? 18.908 -6.255 -4.243 1.00 88.56 89 GLY A C 1
ATOM 754 O O . GLY A 1 89 ? 18.766 -5.777 -5.368 1.00 88.56 89 GLY A O 1
ATOM 755 N N . GLU A 1 90 ? 18.335 -7.394 -3.866 1.00 91.12 90 GLU A N 1
ATOM 756 C CA . GLU A 1 90 ? 17.609 -8.296 -4.756 1.00 91.12 90 GLU A CA 1
ATOM 757 C C . GLU A 1 90 ? 16.096 -8.146 -4.600 1.00 91.12 90 GLU A C 1
ATOM 759 O O . GLU A 1 90 ? 15.594 -7.847 -3.514 1.00 91.12 90 GLU A O 1
ATOM 764 N N . TRP A 1 91 ? 15.361 -8.358 -5.693 1.00 94.62 91 TRP A N 1
ATOM 765 C CA . TRP A 1 91 ? 13.899 -8.381 -5.672 1.00 94.62 91 TRP A CA 1
ATOM 766 C C . TRP A 1 91 ? 13.394 -9.803 -5.466 1.00 94.62 91 TRP A C 1
ATOM 768 O O . TRP A 1 91 ? 13.708 -10.708 -6.239 1.00 94.62 91 TRP A O 1
ATOM 778 N N . LEU A 1 92 ? 12.568 -9.984 -4.441 1.00 95.44 92 LEU A N 1
ATOM 779 C CA . LEU A 1 92 ? 11.991 -11.267 -4.060 1.00 95.44 92 LEU A CA 1
ATOM 780 C C . LEU A 1 92 ? 10.473 -11.216 -4.186 1.00 95.44 92 LEU A C 1
ATOM 782 O O . LEU A 1 92 ? 9.856 -10.185 -3.924 1.00 95.44 92 LEU A O 1
ATOM 786 N N . PHE A 1 93 ? 9.870 -12.340 -4.569 1.00 95.44 93 PHE A N 1
ATOM 787 C CA . PHE A 1 93 ? 8.421 -12.486 -4.662 1.00 95.44 93 PHE A CA 1
ATOM 788 C C . PHE A 1 93 ? 7.849 -13.117 -3.392 1.00 95.44 93 PHE A C 1
ATOM 790 O O . PHE A 1 93 ? 8.357 -14.129 -2.910 1.00 95.44 93 PHE A O 1
ATOM 797 N N . GLN A 1 94 ? 6.763 -12.543 -2.876 1.00 92.25 94 GLN A N 1
ATOM 798 C CA . GLN A 1 94 ? 6.042 -13.017 -1.702 1.00 92.25 94 GLN A CA 1
ATOM 799 C C . GLN A 1 94 ? 4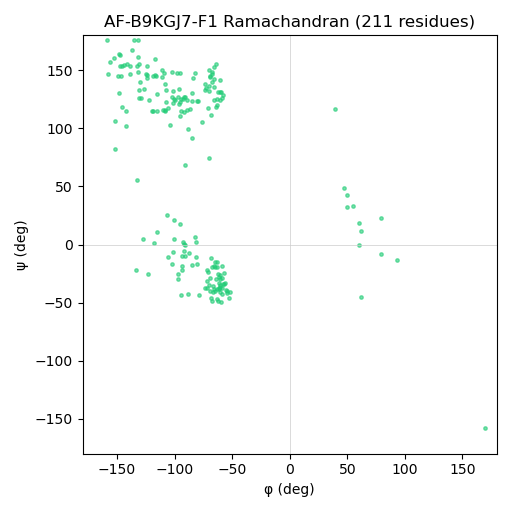.590 -13.365 -2.071 1.00 92.25 94 GLN A C 1
ATOM 801 O O . GLN A 1 94 ? 3.821 -12.462 -2.405 1.00 92.25 94 GLN A O 1
ATOM 806 N N . PRO A 1 95 ? 4.190 -14.649 -1.986 1.00 91.56 95 PRO A N 1
ATOM 807 C CA . PRO A 1 95 ? 2.841 -15.104 -2.328 1.00 91.56 95 PRO A CA 1
ATOM 808 C C . PRO A 1 95 ? 1.889 -15.205 -1.122 1.00 91.56 95 PRO A C 1
ATOM 810 O O . PRO A 1 95 ? 0.892 -15.923 -1.198 1.00 91.56 95 PRO A O 1
ATOM 813 N N . LYS A 1 96 ? 2.207 -14.570 0.013 1.00 87.19 96 LYS A N 1
ATOM 814 C CA . LYS A 1 96 ? 1.364 -14.593 1.215 1.00 87.19 96 LYS A CA 1
ATOM 815 C C . LYS A 1 96 ? 0.860 -13.201 1.556 1.00 87.19 96 LYS A C 1
ATOM 817 O O . LYS A 1 96 ? 1.583 -12.218 1.413 1.00 87.19 96 LYS A O 1
ATOM 822 N N . PHE A 1 97 ? -0.367 -13.153 2.072 1.00 87.56 97 PHE A N 1
ATOM 823 C CA . PHE A 1 97 ? -0.970 -11.930 2.586 1.00 87.56 97 PHE A CA 1
ATOM 824 C C . PHE A 1 97 ? -0.133 -11.333 3.714 1.00 87.56 97 PHE A C 1
ATOM 826 O O . PHE A 1 97 ? 0.188 -12.008 4.694 1.00 87.56 97 PHE A O 1
ATOM 833 N N . LYS A 1 98 ? 0.221 -10.060 3.549 1.00 91.44 98 LYS A N 1
ATOM 834 C CA . LYS A 1 98 ? 0.907 -9.244 4.548 1.00 91.44 98 LYS A CA 1
ATOM 835 C C . LYS A 1 98 ? 0.290 -7.849 4.557 1.00 91.44 98 LYS A C 1
ATOM 837 O O . LYS A 1 98 ? -0.248 -7.393 3.543 1.00 91.44 98 LYS A O 1
ATOM 842 N N . ILE A 1 99 ? 0.395 -7.189 5.704 1.00 92.44 99 ILE A N 1
ATOM 843 C CA . ILE A 1 99 ? -0.022 -5.801 5.903 1.00 92.44 99 ILE A CA 1
ATOM 844 C C . ILE A 1 99 ? 1.190 -4.883 5.789 1.00 92.44 99 ILE A C 1
ATOM 846 O O . ILE A 1 99 ? 2.310 -5.264 6.126 1.00 92.44 99 ILE A O 1
ATOM 850 N N . PHE A 1 100 ? 0.957 -3.674 5.298 1.00 94.75 100 PHE A N 1
ATOM 851 C CA . PHE A 1 100 ? 1.955 -2.629 5.143 1.00 94.75 100 PHE A CA 1
ATOM 852 C C . PHE A 1 100 ? 1.714 -1.522 6.173 1.00 94.75 100 PHE A C 1
ATOM 854 O O . PHE A 1 100 ? 0.570 -1.105 6.371 1.00 94.75 100 PHE A O 1
ATOM 861 N N . ARG A 1 101 ? 2.790 -1.014 6.779 1.00 93.00 101 ARG A N 1
ATOM 862 C CA . ARG A 1 101 ? 2.773 0.138 7.698 1.00 93.00 101 ARG A CA 1
ATOM 863 C C . ARG A 1 101 ? 3.906 1.106 7.397 1.00 93.00 101 ARG A C 1
ATOM 865 O O . ARG A 1 101 ? 4.748 0.839 6.537 1.00 93.00 101 ARG A O 1
ATOM 872 N N . ASN A 1 102 ? 3.929 2.225 8.109 1.00 93.31 102 ASN A N 1
ATOM 873 C CA . ASN A 1 102 ? 4.964 3.245 8.042 1.00 93.31 102 ASN A CA 1
ATOM 874 C C . ASN A 1 102 ? 5.258 3.662 6.591 1.00 93.31 102 ASN A C 1
ATOM 876 O O . ASN A 1 102 ? 6.404 3.766 6.150 1.00 93.31 102 ASN A O 1
ATOM 880 N N . ILE A 1 103 ? 4.194 3.824 5.798 1.00 96.25 103 ILE A N 1
ATOM 881 C CA . ILE A 1 103 ? 4.315 4.069 4.360 1.00 96.25 103 ILE A CA 1
ATOM 882 C C . ILE A 1 103 ? 4.731 5.522 4.142 1.00 96.25 103 ILE A C 1
ATOM 884 O O . ILE A 1 103 ? 3.930 6.450 4.253 1.00 96.25 103 ILE A O 1
ATOM 888 N N . THR A 1 104 ? 5.993 5.731 3.793 1.00 96.31 104 THR A N 1
ATOM 889 C CA . THR A 1 104 ? 6.604 7.052 3.594 1.00 96.31 104 THR A CA 1
ATOM 890 C C . THR A 1 104 ? 6.549 7.516 2.139 1.00 96.31 104 THR A C 1
ATOM 892 O O . THR A 1 104 ? 6.569 8.721 1.868 1.00 96.31 104 THR A O 1
ATOM 895 N N . ALA A 1 105 ? 6.405 6.602 1.177 1.00 96.50 105 ALA A N 1
ATOM 896 C CA . ALA A 1 105 ? 6.181 6.922 -0.233 1.00 96.50 105 ALA A CA 1
ATOM 897 C C . ALA A 1 105 ? 5.275 5.886 -0.906 1.00 96.50 105 ALA A C 1
ATOM 899 O O . ALA A 1 105 ? 5.221 4.735 -0.486 1.00 96.50 105 ALA A O 1
ATOM 900 N N . TYR A 1 106 ? 4.565 6.306 -1.949 1.00 97.56 106 TYR A N 1
ATOM 901 C CA . TYR A 1 106 ? 3.678 5.461 -2.743 1.00 97.56 106 TYR A CA 1
ATOM 902 C C . TYR A 1 106 ? 3.503 6.046 -4.148 1.00 97.56 106 TYR A C 1
ATOM 904 O O . TYR A 1 106 ? 3.720 7.243 -4.339 1.00 97.56 106 TYR A O 1
ATOM 912 N N . SER A 1 107 ? 3.139 5.198 -5.109 1.00 97.00 107 SER A N 1
ATOM 913 C CA . SER A 1 107 ? 2.851 5.576 -6.505 1.00 97.00 107 SER A CA 1
ATOM 914 C C . SER A 1 107 ? 1.607 6.461 -6.655 1.00 97.00 107 SER A C 1
ATOM 916 O O . SER A 1 107 ? 0.659 6.350 -5.873 1.00 97.00 107 SER A O 1
ATOM 918 N N . GLU A 1 108 ? 1.560 7.294 -7.695 1.00 95.19 108 GLU A N 1
ATOM 919 C CA . GLU A 1 108 ? 0.393 8.145 -7.979 1.00 95.19 108 GLU A CA 1
ATOM 920 C C . GLU A 1 108 ? -0.870 7.333 -8.310 1.00 95.19 108 GLU A C 1
ATOM 922 O O . GLU A 1 108 ? -1.987 7.741 -7.985 1.00 95.19 108 GLU A O 1
ATOM 927 N N . ASP A 1 109 ? -0.719 6.138 -8.886 1.00 95.38 109 ASP A N 1
ATOM 928 C CA . ASP A 1 109 ? -1.846 5.224 -9.102 1.00 95.38 109 ASP A CA 1
ATOM 929 C C . ASP A 1 109 ? -2.541 4.860 -7.780 1.00 95.38 109 ASP A C 1
ATOM 931 O O . ASP A 1 109 ? -3.771 4.804 -7.725 1.00 95.38 109 ASP A O 1
ATOM 935 N N . PHE A 1 110 ? -1.782 4.691 -6.692 1.00 97.06 110 PHE A N 1
ATOM 936 C CA . PHE A 1 110 ? -2.357 4.464 -5.368 1.00 97.06 110 PHE A CA 1
ATOM 937 C C . PHE A 1 110 ? -3.124 5.697 -4.860 1.00 97.06 110 PHE A C 1
ATOM 939 O O . PHE A 1 110 ? -4.239 5.550 -4.352 1.00 97.06 110 PHE A O 1
ATOM 946 N N . SER A 1 111 ? -2.603 6.914 -5.072 1.00 95.25 111 SER A N 1
ATOM 947 C CA . SER A 1 111 ? -3.339 8.157 -4.778 1.00 95.25 111 SER A CA 1
ATOM 948 C C . SER A 1 111 ? -4.700 8.183 -5.481 1.00 95.25 111 SER A C 1
ATOM 950 O O . SER A 1 111 ? -5.705 8.595 -4.897 1.00 95.25 111 SER A O 1
ATOM 952 N N . ASN A 1 112 ? -4.750 7.742 -6.739 1.00 94.75 112 ASN A N 1
ATOM 953 C CA . ASN A 1 112 ? -5.976 7.715 -7.534 1.00 94.75 112 ASN A CA 1
ATOM 954 C C . ASN A 1 112 ? -6.974 6.664 -7.039 1.00 94.75 112 ASN A C 1
ATOM 956 O O . ASN A 1 112 ? -8.176 6.934 -7.035 1.00 94.75 112 ASN A O 1
ATOM 960 N N . ILE A 1 113 ? -6.496 5.519 -6.543 1.00 95.25 113 ILE A N 1
ATOM 961 C CA . ILE A 1 113 ? -7.345 4.506 -5.899 1.00 95.25 113 ILE A CA 1
ATOM 962 C C . ILE A 1 113 ? -7.999 5.071 -4.634 1.00 95.25 113 ILE A C 1
ATOM 964 O O . ILE A 1 113 ? -9.215 4.950 -4.482 1.00 95.25 113 ILE A O 1
ATOM 968 N N . LEU A 1 114 ? -7.243 5.752 -3.763 1.00 95.25 114 LEU A N 1
ATOM 969 C CA . LEU A 1 114 ? -7.809 6.374 -2.556 1.00 95.25 114 LEU A CA 1
ATOM 970 C C . LEU A 1 114 ? -8.906 7.394 -2.894 1.00 95.25 114 LEU A C 1
ATOM 972 O O . LEU A 1 114 ? -9.963 7.396 -2.260 1.00 95.25 114 LEU A O 1
ATOM 976 N N . LYS A 1 115 ? -8.683 8.227 -3.923 1.00 94.44 115 LYS A N 1
ATOM 977 C CA . LYS A 1 115 ? -9.680 9.192 -4.420 1.00 94.44 115 LYS A CA 1
ATOM 978 C C . LYS A 1 115 ? -10.927 8.481 -4.951 1.00 94.44 115 LYS A C 1
ATOM 980 O O . LYS A 1 115 ? -12.034 8.847 -4.566 1.00 94.44 115 LYS A O 1
ATOM 985 N N . HIS A 1 116 ? -10.752 7.464 -5.798 1.00 92.69 116 HIS A N 1
ATOM 986 C CA . HIS A 1 116 ? -11.847 6.694 -6.395 1.00 92.69 116 HIS A CA 1
ATOM 987 C C . HIS A 1 116 ? -12.711 6.000 -5.334 1.00 92.69 116 HIS A C 1
ATOM 989 O O . HIS A 1 116 ? -13.935 6.037 -5.410 1.00 92.69 116 HIS A O 1
ATOM 995 N N . MET A 1 117 ? -12.082 5.439 -4.300 1.00 92.25 117 MET A N 1
ATOM 996 C CA . MET A 1 117 ? -12.774 4.797 -3.179 1.00 92.25 117 MET A CA 1
ATOM 997 C C . MET A 1 117 ? -13.290 5.785 -2.120 1.00 92.25 117 MET A C 1
ATOM 999 O O . MET A 1 117 ? -13.849 5.361 -1.111 1.00 92.25 117 MET A O 1
ATOM 1003 N N . ASN A 1 118 ? -13.105 7.096 -2.320 1.00 94.00 118 ASN A N 1
ATOM 1004 C CA . ASN A 1 118 ? -13.477 8.150 -1.371 1.00 94.00 118 ASN A CA 1
ATOM 1005 C C . ASN A 1 118 ? -12.866 7.952 0.040 1.00 94.00 118 ASN A C 1
ATOM 1007 O O . ASN A 1 118 ? -13.458 8.324 1.058 1.00 94.00 118 ASN A O 1
ATOM 1011 N N . ILE A 1 119 ? -11.655 7.389 0.116 1.00 95.19 119 ILE A N 1
ATOM 1012 C CA . ILE A 1 119 ? -10.920 7.187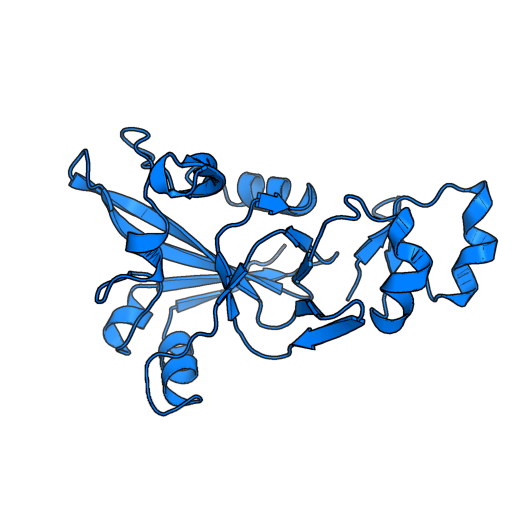 1.370 1.00 95.19 119 ILE A CA 1
ATOM 1013 C C . ILE A 1 119 ? -10.160 8.472 1.704 1.00 95.19 119 ILE A C 1
ATOM 1015 O O . ILE A 1 119 ? -9.028 8.686 1.281 1.00 95.19 119 ILE A O 1
ATOM 1019 N N . LYS A 1 120 ? -10.804 9.346 2.483 1.00 91.75 120 LYS A N 1
ATOM 1020 C CA . LYS A 1 120 ? -10.241 10.645 2.904 1.00 91.75 120 LYS A CA 1
ATOM 1021 C C . LYS A 1 120 ? -9.470 10.604 4.224 1.00 91.75 120 LYS A C 1
ATOM 1023 O O . LYS A 1 120 ? -8.876 11.602 4.608 1.00 91.75 120 LYS A O 1
ATOM 1028 N N . SER A 1 121 ? -9.540 9.496 4.962 1.00 93.44 121 SER A N 1
ATOM 1029 C CA . SER A 1 121 ? -8.894 9.380 6.274 1.00 93.44 121 SER A CA 1
ATOM 1030 C C . SER A 1 121 ? -7.426 8.972 6.196 1.00 93.44 121 SER A C 1
ATOM 1032 O O . SER A 1 121 ? -6.728 9.183 7.177 1.00 93.44 121 SER A O 1
ATOM 1034 N N . LEU A 1 122 ? -6.942 8.423 5.078 1.00 94.88 122 LEU A N 1
ATOM 1035 C CA . LEU A 1 122 ? -5.522 8.123 4.883 1.00 94.88 122 LEU A CA 1
ATOM 1036 C C . LEU A 1 122 ? -4.817 9.305 4.218 1.00 94.88 122 LEU A C 1
ATOM 1038 O O . LEU A 1 122 ? -5.081 9.621 3.060 1.00 94.88 122 LEU A O 1
ATOM 1042 N N . GLU A 1 123 ? -3.900 9.943 4.940 1.00 93.31 123 GLU A N 1
ATOM 1043 C CA . GLU A 1 123 ? -3.155 11.100 4.443 1.00 93.31 123 GLU A CA 1
ATOM 1044 C C . GLU A 1 123 ? -1.733 11.123 5.011 1.00 93.31 123 GLU A C 1
ATOM 1046 O O . GLU A 1 123 ? -1.508 10.771 6.172 1.00 93.31 123 GLU A O 1
ATOM 1051 N N . LYS A 1 124 ? -0.755 11.577 4.218 1.00 94.12 124 LYS A N 1
ATOM 1052 C CA . LYS A 1 124 ? 0.603 11.803 4.723 1.00 94.12 124 LYS A CA 1
ATOM 1053 C C . LYS A 1 124 ? 0.602 12.843 5.836 1.00 94.12 124 LYS A C 1
ATOM 1055 O O . LYS A 1 124 ? 0.028 13.922 5.706 1.00 94.12 124 LYS A O 1
ATOM 1060 N N . SER A 1 125 ? 1.261 12.537 6.946 1.00 94.31 125 SER A N 1
ATOM 1061 C CA . SER A 1 125 ? 1.370 13.459 8.075 1.00 94.31 125 SER A CA 1
ATOM 1062 C C . SER A 1 125 ? 2.571 13.140 8.956 1.00 94.31 125 SER A C 1
ATOM 1064 O O . SER A 1 125 ? 2.924 11.981 9.139 1.00 94.31 125 SER A O 1
ATOM 1066 N N . PHE A 1 126 ? 3.177 14.180 9.533 1.00 93.12 126 PHE A N 1
ATOM 1067 C CA . PHE A 1 126 ? 4.325 14.039 10.429 1.00 93.12 126 PHE A CA 1
ATOM 1068 C C . PHE A 1 126 ? 3.913 13.473 11.795 1.00 93.12 126 PHE A C 1
ATOM 1070 O O . PHE A 1 126 ? 2.940 13.949 12.395 1.00 93.12 126 PHE A O 1
ATOM 1077 N N . SER A 1 127 ? 4.662 12.499 12.303 1.00 89.56 127 SER A N 1
ATOM 1078 C CA . SER A 1 127 ? 4.547 11.964 13.660 1.00 89.56 127 SER A CA 1
ATOM 1079 C C . SER A 1 127 ? 5.738 12.421 14.496 1.00 89.56 127 SER A C 1
ATOM 1081 O O . SER A 1 127 ? 6.880 12.124 14.159 1.00 89.56 127 SER A O 1
ATOM 1083 N N . ASN A 1 128 ? 5.474 13.105 15.613 1.00 87.25 128 ASN A N 1
ATOM 1084 C CA . ASN A 1 128 ? 6.533 13.526 16.536 1.00 87.25 128 ASN A CA 1
ATOM 1085 C C . ASN A 1 128 ? 7.218 12.318 17.188 1.00 87.25 128 ASN A C 1
ATOM 1087 O O . ASN A 1 128 ? 8.432 12.316 17.332 1.00 87.25 128 ASN A O 1
ATOM 1091 N N . THR A 1 129 ? 6.448 11.281 17.531 1.00 84.88 129 THR A N 1
ATOM 1092 C CA . THR A 1 129 ? 6.964 10.055 18.153 1.00 84.88 129 THR A CA 1
ATOM 1093 C C . THR A 1 129 ? 7.889 9.285 17.212 1.00 84.88 129 THR A C 1
ATOM 1095 O O . THR A 1 129 ? 8.914 8.780 17.649 1.00 84.88 129 THR A O 1
ATOM 1098 N N . ALA A 1 130 ? 7.550 9.217 15.919 1.00 83.94 130 ALA A N 1
ATOM 1099 C CA . ALA A 1 130 ? 8.342 8.490 14.922 1.00 83.94 130 ALA A CA 1
ATOM 1100 C C . ALA A 1 130 ? 9.398 9.362 14.214 1.00 83.94 130 ALA A C 1
ATOM 1102 O O . ALA A 1 130 ? 10.143 8.858 13.376 1.00 83.94 130 ALA A O 1
ATOM 1103 N N . GLY A 1 131 ? 9.420 10.675 14.470 1.00 89.00 131 GLY A N 1
ATOM 1104 C CA . GLY A 1 131 ? 10.341 11.624 13.835 1.00 89.00 131 GLY A CA 1
ATOM 1105 C C . GLY A 1 131 ? 10.240 11.710 12.304 1.00 89.00 131 GLY A C 1
ATOM 1106 O O . GLY A 1 131 ? 11.177 12.169 11.656 1.00 89.00 131 GLY A O 1
ATOM 1107 N N . SER A 1 132 ? 9.141 11.251 11.700 1.00 91.06 132 SER A N 1
ATOM 1108 C CA . SER A 1 132 ? 9.000 11.099 10.246 1.00 91.06 132 SER A CA 1
ATOM 1109 C C . SER A 1 132 ? 7.558 11.319 9.774 1.00 91.06 132 SER A C 1
ATOM 1111 O O . SER A 1 132 ? 6.618 11.341 10.572 1.00 91.06 132 SER A O 1
ATOM 1113 N N . SER A 1 133 ? 7.379 11.531 8.465 1.00 94.19 133 SER A N 1
ATOM 1114 C CA . SER A 1 133 ? 6.054 11.604 7.834 1.00 94.19 133 SER A CA 1
ATOM 1115 C C . SER A 1 133 ? 5.725 10.306 7.115 1.00 94.19 133 SER A C 1
ATOM 1117 O O . SER A 1 133 ? 6.467 9.893 6.225 1.00 94.19 133 SER A O 1
ATOM 1119 N N . TYR A 1 134 ? 4.570 9.735 7.431 1.00 95.44 134 TYR A N 1
ATOM 1120 C CA . TYR A 1 134 ? 4.038 8.537 6.788 1.00 95.44 134 TYR A CA 1
ATOM 1121 C C . TYR A 1 134 ? 2.536 8.693 6.515 1.00 95.44 134 TYR A C 1
ATOM 1123 O O . TYR A 1 134 ? 1.899 9.649 6.973 1.00 95.44 134 TYR A O 1
ATOM 1131 N N . LEU A 1 135 ? 1.983 7.790 5.706 1.00 96.25 135 LEU A N 1
ATOM 1132 C CA . LEU A 1 135 ? 0.560 7.696 5.403 1.00 96.25 135 LEU A CA 1
ATOM 1133 C C . LEU A 1 135 ? -0.195 7.256 6.656 1.00 96.25 135 LEU A C 1
ATOM 1135 O O . LEU A 1 135 ? -0.061 6.124 7.102 1.00 96.25 135 LEU A O 1
ATOM 1139 N N . MET A 1 136 ? -0.988 8.154 7.222 1.00 95.69 136 MET A N 1
ATOM 1140 C CA . MET A 1 136 ? -1.579 7.973 8.539 1.00 95.69 136 MET A CA 1
ATOM 1141 C C . MET A 1 136 ? -3.093 8.116 8.485 1.00 95.69 136 MET A C 1
ATOM 1143 O O . ME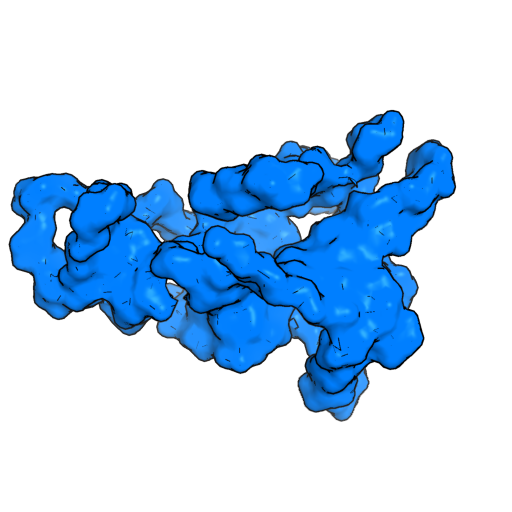T A 1 136 ? -3.630 8.936 7.739 1.00 95.69 136 MET A O 1
ATOM 1147 N N . ASN A 1 137 ? -3.776 7.352 9.334 1.00 97.56 137 ASN A N 1
ATOM 1148 C CA . ASN A 1 137 ? -5.204 7.511 9.553 1.00 97.56 137 ASN A CA 1
ATOM 1149 C C . ASN A 1 137 ? -5.496 8.819 10.305 1.00 97.56 137 ASN A C 1
ATOM 1151 O O . ASN A 1 137 ? -4.846 9.153 11.296 1.00 97.56 137 ASN A O 1
ATOM 1155 N N . LYS A 1 138 ? -6.520 9.551 9.875 1.00 97.19 138 LYS A N 1
ATOM 1156 C CA . LYS A 1 138 ? -7.049 10.746 10.534 1.00 97.19 138 LYS A CA 1
ATOM 1157 C C . LYS A 1 138 ? -8.532 10.584 10.818 1.00 97.19 138 LYS A C 1
ATOM 1159 O O . LYS A 1 138 ? -9.296 10.049 10.015 1.00 97.19 138 LYS A O 1
ATOM 1164 N N . CYS A 1 139 ? -8.957 11.116 11.957 1.00 97.12 139 CYS A N 1
ATOM 1165 C CA . CYS A 1 139 ? -10.366 11.200 12.295 1.00 97.12 139 CYS A CA 1
ATOM 1166 C C . CYS A 1 139 ? -11.090 12.122 11.310 1.00 97.12 139 CYS A C 1
ATOM 1168 O O . CYS A 1 139 ? -10.831 13.321 11.281 1.00 97.12 139 CYS A O 1
ATOM 1170 N N . GLN A 1 140 ? -12.064 11.598 10.568 1.00 95.06 140 GLN A N 1
ATOM 1171 C CA . GLN A 1 140 ? -12.845 12.408 9.626 1.00 95.06 140 GLN A CA 1
ATOM 1172 C C . GLN A 1 140 ? -13.688 13.491 10.325 1.00 95.06 140 GLN A C 1
ATOM 1174 O O . GLN A 1 140 ? -14.062 14.477 9.698 1.00 95.06 140 GLN A O 1
ATOM 1179 N N . CYS A 1 141 ? -13.955 13.348 11.628 1.00 95.88 141 CYS A N 1
ATOM 1180 C CA . CYS A 1 141 ? -14.754 14.303 12.395 1.00 95.88 141 CYS A CA 1
ATOM 1181 C C . CYS A 1 141 ? -13.943 15.456 13.001 1.00 95.88 141 CYS A C 1
ATOM 1183 O O . CYS A 1 141 ? -14.422 16.584 13.004 1.00 95.88 141 CYS A O 1
ATOM 1185 N N . CYS A 1 142 ? -12.760 15.186 13.567 1.00 97.00 142 CYS A N 1
ATOM 1186 C CA . CYS A 1 142 ? -11.964 16.192 14.291 1.00 97.00 142 CYS A CA 1
ATOM 1187 C C . CYS A 1 142 ? -10.511 16.314 13.806 1.00 97.00 142 CYS A C 1
ATOM 1189 O O . CYS A 1 142 ? -9.726 17.047 14.407 1.00 97.00 142 CYS A O 1
ATOM 1191 N N . GLN A 1 143 ? -10.153 15.590 12.741 1.00 96.19 143 GLN A N 1
ATOM 1192 C CA . GLN A 1 143 ? -8.849 15.613 12.068 1.00 96.19 143 GLN A CA 1
ATOM 1193 C C . GLN A 1 143 ? -7.658 15.181 12.939 1.00 96.19 143 GLN A C 1
ATOM 1195 O O . GLN A 1 143 ? -6.503 15.336 12.542 1.00 96.19 143 GLN A O 1
ATOM 1200 N N . SER A 1 144 ? -7.906 14.597 14.118 1.00 96.44 144 SER A N 1
ATOM 1201 C CA . SER A 1 144 ? -6.838 14.036 14.942 1.00 96.44 144 SER A CA 1
ATOM 1202 C C . SER A 1 144 ? -6.183 12.839 14.256 1.00 96.44 144 SER A C 1
ATOM 1204 O O . SER A 1 144 ? -6.8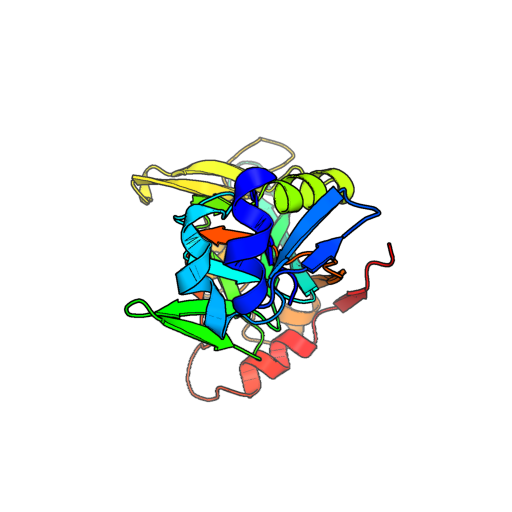55 11.943 13.735 1.00 96.44 144 SER A O 1
ATOM 1206 N N . LYS A 1 145 ? -4.851 12.820 14.300 1.00 96.44 145 LYS A N 1
ATOM 1207 C CA . LYS A 1 145 ? -4.007 11.712 13.849 1.00 96.44 145 LYS A CA 1
ATOM 1208 C C . LYS A 1 145 ? -4.301 10.465 14.688 1.00 96.44 145 LYS A C 1
ATOM 1210 O O . LYS A 1 145 ? -4.338 10.562 15.913 1.00 96.44 145 LYS A O 1
ATOM 1215 N N . GLN A 1 146 ? -4.517 9.328 14.040 1.00 95.31 146 GLN A N 1
ATOM 1216 C CA . GLN A 1 146 ? -4.644 8.009 14.658 1.00 95.31 146 GLN A CA 1
ATOM 1217 C C . GLN A 1 146 ? -3.325 7.272 14.399 1.00 95.31 146 GLN A C 1
ATOM 1219 O O . GLN A 1 146 ? -3.050 6.880 13.266 1.00 95.31 146 GLN A O 1
ATOM 1224 N N . GLY A 1 147 ? -2.466 7.202 15.419 1.00 91.31 147 GLY A N 1
ATOM 1225 C CA . GLY A 1 147 ? -1.100 6.693 15.274 1.00 91.31 147 GLY A CA 1
ATOM 1226 C C . GLY A 1 147 ? -1.056 5.191 14.995 1.00 91.31 147 GLY A C 1
ATOM 1227 O O . GLY A 1 147 ? -1.859 4.444 15.545 1.00 91.31 147 GLY A O 1
ATOM 1228 N N . GLU A 1 148 ? -0.096 4.757 14.174 1.00 90.81 148 GLU A N 1
ATOM 1229 C CA . GLU A 1 148 ? 0.028 3.353 13.755 1.00 90.81 148 GLU A CA 1
ATOM 1230 C C . GLU A 1 148 ? 0.255 2.380 14.915 1.00 90.81 148 GLU A C 1
ATOM 1232 O O . GLU A 1 148 ? -0.316 1.300 14.894 1.00 90.81 148 GLU A O 1
ATOM 1237 N N . PHE A 1 149 ? 0.985 2.767 15.964 1.00 89.38 149 PHE A N 1
ATOM 1238 C CA . PHE A 1 149 ? 1.210 1.902 17.129 1.00 89.38 149 PHE A CA 1
ATOM 1239 C C . PHE A 1 149 ? -0.106 1.351 17.720 1.00 89.38 149 PHE A C 1
ATOM 1241 O O . PHE A 1 149 ? -0.262 0.147 17.895 1.00 89.38 149 PHE A O 1
ATOM 1248 N N . PHE A 1 150 ? -1.113 2.212 17.900 1.00 90.94 150 PHE A N 1
ATOM 1249 C CA . PHE A 1 150 ? -2.438 1.810 18.393 1.00 90.94 150 PHE A CA 1
ATOM 1250 C C . PHE A 1 150 ? -3.254 0.999 17.380 1.00 90.94 150 PHE A C 1
ATOM 1252 O O . PHE A 1 150 ? -4.190 0.300 17.754 1.00 90.94 150 PHE A O 1
ATOM 1259 N N . LEU A 1 151 ? -2.946 1.145 16.091 1.00 93.00 151 LEU A N 1
ATOM 1260 C CA . LEU A 1 151 ? -3.673 0.491 15.007 1.00 93.00 151 LEU A CA 1
ATOM 1261 C C . LEU A 1 151 ? -3.058 -0.841 14.584 1.00 93.00 151 LEU A C 1
ATOM 1263 O O . LEU A 1 151 ? -3.758 -1.582 13.903 1.00 93.00 151 LEU A O 1
ATOM 1267 N N . PHE A 1 152 ? -1.790 -1.110 14.923 1.00 90.19 152 PHE A N 1
ATOM 1268 C CA . PHE A 1 152 ? -1.036 -2.275 14.442 1.00 90.19 152 PHE A CA 1
ATOM 1269 C C . PHE A 1 152 ? -0.256 -3.044 15.522 1.00 90.19 152 PHE A C 1
ATOM 1271 O O . PHE A 1 152 ? 0.085 -4.200 15.288 1.00 90.19 152 PHE A O 1
ATOM 1278 N N . GLU A 1 153 ? 0.086 -2.450 16.668 1.00 86.44 153 GLU A N 1
ATOM 1279 C CA . GLU A 1 153 ? 1.064 -3.050 17.602 1.00 86.44 153 GLU A CA 1
ATOM 1280 C C . GLU A 1 153 ? 0.531 -3.278 19.017 1.00 86.44 153 GLU A C 1
ATOM 1282 O O . GLU A 1 153 ? 1.020 -4.163 19.713 1.00 86.44 153 GLU A O 1
ATOM 1287 N N . GLU A 1 154 ? -0.472 -2.513 19.442 1.00 86.25 154 GLU A N 1
ATOM 1288 C CA . GLU A 1 154 ? -1.138 -2.720 20.731 1.00 86.25 154 GLU A CA 1
ATOM 1289 C C . GLU A 1 154 ? -1.871 -4.068 20.807 1.00 86.25 154 GLU A C 1
ATOM 1291 O O . GLU A 1 154 ? -2.302 -4.617 19.793 1.00 86.25 154 GLU A O 1
ATOM 1296 N N . ILE A 1 155 ? -2.058 -4.584 22.027 1.00 77.31 155 ILE A N 1
ATOM 1297 C CA . ILE A 1 155 ? -2.675 -5.905 22.276 1.00 77.31 155 ILE A CA 1
ATOM 1298 C C . ILE A 1 155 ? -4.095 -5.995 21.682 1.00 77.31 155 ILE A C 1
ATOM 1300 O O . ILE A 1 155 ? -4.469 -7.036 21.147 1.00 77.31 155 ILE A O 1
ATOM 1304 N N . ASP A 1 156 ? -4.833 -4.880 21.693 1.00 82.06 156 ASP A N 1
ATOM 1305 C CA . ASP A 1 156 ? -6.203 -4.761 21.167 1.00 82.06 156 ASP A CA 1
ATOM 1306 C C . ASP A 1 156 ? -6.262 -3.974 19.843 1.00 82.06 156 ASP A C 1
ATOM 1308 O O . ASP A 1 156 ? -7.259 -3.330 19.500 1.00 82.06 156 ASP A O 1
ATOM 1312 N N . SER A 1 157 ? -5.153 -3.974 19.105 1.00 89.81 157 SER A N 1
ATOM 1313 C CA . SER A 1 157 ? -5.032 -3.326 17.806 1.00 89.81 157 SER A CA 1
ATOM 1314 C C . SER A 1 157 ? -6.058 -3.872 16.803 1.00 89.81 157 SER A C 1
ATOM 1316 O O . SER A 1 157 ? -6.130 -5.072 16.534 1.00 89.81 157 SER A O 1
ATOM 1318 N N . ILE A 1 158 ? -6.801 -2.965 16.160 1.00 92.81 158 ILE A N 1
ATOM 1319 C CA . ILE A 1 158 ? -7.817 -3.318 15.158 1.00 92.81 158 ILE A CA 1
ATOM 1320 C C . ILE A 1 158 ? -7.231 -4.069 13.950 1.00 92.81 158 ILE A C 1
ATOM 1322 O O . ILE A 1 158 ? -7.924 -4.891 13.355 1.00 92.81 158 ILE A O 1
ATOM 1326 N N . PHE A 1 159 ? -5.964 -3.828 13.585 1.00 92.12 159 PHE A N 1
ATOM 1327 C CA . PHE A 1 159 ? -5.290 -4.537 12.489 1.00 92.12 159 PHE A CA 1
ATOM 1328 C C . PHE A 1 159 ? -4.354 -5.649 12.967 1.00 92.12 159 PHE A C 1
ATOM 1330 O O . PHE A 1 159 ? -3.493 -6.090 12.205 1.00 92.12 159 PHE A O 1
ATOM 1337 N N . SER A 1 160 ? -4.568 -6.143 14.188 1.00 88.56 160 SER A N 1
ATOM 1338 C CA . SER A 1 160 ? -3.886 -7.321 14.736 1.00 88.56 160 SER A CA 1
ATOM 1339 C C . SER A 1 160 ? -4.895 -8.274 15.390 1.00 88.56 160 SER A C 1
ATOM 1341 O O . SER A 1 160 ? -4.753 -8.583 16.571 1.00 88.56 160 SER A O 1
ATOM 1343 N N . PRO A 1 161 ? -5.935 -8.730 14.655 1.00 88.00 161 PRO A N 1
ATOM 1344 C CA . PRO A 1 161 ? -6.960 -9.599 15.217 1.00 88.00 161 PRO A CA 1
ATOM 1345 C C . PRO A 1 161 ? -6.343 -10.930 15.659 1.00 88.00 161 PRO A C 1
ATOM 1347 O O . PRO A 1 161 ? -5.730 -11.639 14.858 1.00 88.00 161 PRO A O 1
ATOM 1350 N N . ASN A 1 162 ? -6.559 -11.285 16.921 1.00 85.00 162 ASN A N 1
ATOM 1351 C CA . ASN A 1 162 ? -6.130 -12.540 17.534 1.00 85.00 162 ASN A CA 1
ATOM 1352 C C . ASN A 1 162 ? -7.291 -13.547 17.645 1.00 85.00 162 ASN A C 1
ATOM 1354 O O . ASN A 1 162 ? -7.081 -14.706 18.002 1.00 85.00 162 ASN A O 1
ATOM 1358 N N . THR A 1 163 ? -8.523 -13.139 17.312 1.00 86.88 163 THR A N 1
ATOM 1359 C CA . THR A 1 163 ? -9.697 -14.025 17.281 1.00 86.88 163 THR A CA 1
ATOM 1360 C C . THR A 1 163 ? -10.501 -13.908 15.984 1.00 86.88 163 THR A C 1
ATOM 1362 O O . THR A 1 163 ? -10.529 -12.871 15.321 1.00 86.88 163 THR A O 1
ATOM 1365 N N . VAL A 1 164 ? -11.244 -14.968 15.638 1.00 88.12 164 VAL A N 1
ATOM 1366 C CA . VAL A 1 164 ? -12.200 -14.959 14.509 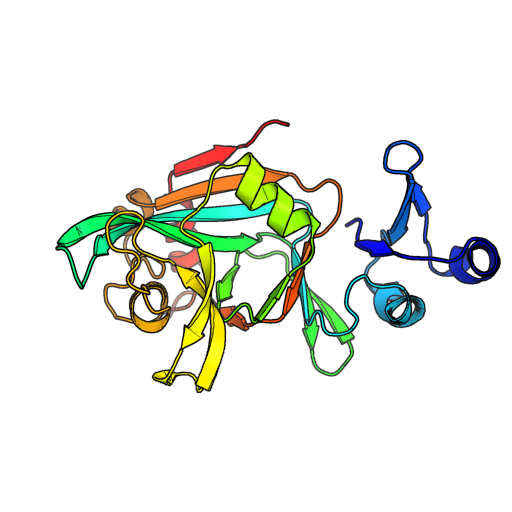1.00 88.12 164 VAL A CA 1
ATOM 1367 C C . VAL A 1 164 ? -13.220 -13.824 14.648 1.00 88.12 164 VAL A C 1
ATOM 1369 O O . VAL A 1 164 ? -13.556 -13.171 13.664 1.00 88.12 164 VAL A O 1
ATOM 1372 N N . LYS A 1 165 ? -13.689 -13.558 15.873 1.00 89.25 165 LYS A N 1
ATOM 1373 C CA . LYS A 1 165 ? -14.666 -12.500 16.158 1.00 89.25 165 LYS A CA 1
ATOM 1374 C C . LYS A 1 165 ? -14.098 -11.103 15.907 1.00 89.25 165 LYS A C 1
ATOM 1376 O O . LYS A 1 165 ? -14.839 -10.223 15.477 1.00 89.25 165 LYS A O 1
ATOM 1381 N N . GLU A 1 166 ? -12.818 -10.881 16.189 1.00 90.44 166 GLU A N 1
ATOM 1382 C CA . GLU A 1 166 ? -12.135 -9.629 15.843 1.00 90.44 166 GLU A CA 1
ATOM 1383 C C . GLU A 1 166 ? -11.971 -9.498 14.331 1.00 90.44 166 GLU A C 1
ATOM 1385 O O . GLU A 1 166 ? -12.331 -8.469 13.768 1.00 90.44 166 GLU A O 1
ATOM 1390 N N . ALA A 1 167 ? -11.531 -10.557 13.644 1.00 90.38 167 ALA A N 1
ATOM 1391 C CA . ALA A 1 167 ? -11.393 -10.523 12.189 1.00 90.38 167 ALA A CA 1
ATOM 1392 C C . ALA A 1 167 ? -12.722 -10.263 11.464 1.00 90.38 167 ALA A C 1
ATOM 1394 O O . ALA A 1 167 ? -12.744 -9.520 10.488 1.00 90.38 167 ALA A O 1
ATOM 1395 N N . GLN A 1 168 ? -13.839 -10.798 11.962 1.00 91.19 168 GLN A N 1
ATOM 1396 C CA . GLN A 1 168 ? -15.181 -10.549 11.415 1.00 91.19 168 GLN A CA 1
ATOM 1397 C C . GLN A 1 168 ? -15.636 -9.082 11.511 1.00 91.19 168 GLN A C 1
ATOM 1399 O O . GLN A 1 168 ? -16.600 -8.701 10.851 1.00 91.19 168 GLN A O 1
ATOM 1404 N N . GLN A 1 169 ? -14.966 -8.246 12.312 1.00 92.56 169 GLN A N 1
ATOM 1405 C CA . GLN A 1 169 ? -15.233 -6.802 12.373 1.00 92.56 169 GLN A CA 1
ATOM 1406 C C . GLN A 1 169 ? -14.543 -6.032 11.241 1.00 92.56 169 GLN A C 1
ATOM 1408 O O . GLN A 1 169 ? -14.825 -4.848 11.040 1.00 92.56 169 GLN A O 1
ATOM 1413 N N . LEU A 1 170 ? -13.641 -6.687 10.508 1.00 95.44 170 LEU A N 1
ATOM 1414 C CA . LEU A 1 170 ? -12.892 -6.099 9.412 1.00 95.44 170 LEU A CA 1
ATOM 1415 C C . LEU A 1 170 ? -13.566 -6.376 8.072 1.00 95.44 170 LEU A C 1
ATOM 1417 O O . LEU A 1 170 ? -14.133 -7.446 7.831 1.00 95.44 170 LEU A O 1
ATOM 1421 N N . LYS A 1 171 ? -13.420 -5.413 7.163 1.00 95.62 171 LYS A N 1
ATOM 1422 C CA . LYS A 1 171 ? -13.750 -5.574 5.745 1.00 95.62 171 LYS A CA 1
ATOM 1423 C C . LYS A 1 171 ? -12.482 -5.459 4.921 1.00 95.62 171 LYS A C 1
ATOM 1425 O O . LYS A 1 171 ? -11.735 -4.499 5.080 1.00 95.62 171 LYS A O 1
ATOM 1430 N N . ILE A 1 172 ? -12.239 -6.407 4.028 1.00 94.94 172 ILE A N 1
ATOM 1431 C CA . ILE A 1 172 ? -11.111 -6.384 3.098 1.00 94.94 172 ILE A CA 1
ATOM 1432 C C . ILE A 1 172 ? -11.653 -6.140 1.696 1.00 94.94 172 ILE A C 1
ATOM 1434 O O . ILE A 1 172 ? -12.374 -6.965 1.136 1.00 94.94 172 ILE A O 1
ATOM 1438 N N . TYR A 1 173 ? -11.277 -5.005 1.125 1.00 94.81 173 TYR A N 1
ATOM 1439 C CA . TYR A 1 173 ? -11.557 -4.668 -0.259 1.00 94.81 173 TYR A CA 1
ATOM 1440 C C . TYR A 1 173 ? -10.418 -5.172 -1.142 1.00 94.81 173 TYR A C 1
ATOM 1442 O O . TYR A 1 173 ? -9.283 -4.703 -1.034 1.00 94.81 173 TYR A O 1
ATOM 1450 N N . ASP A 1 174 ? -10.732 -6.116 -2.022 1.00 94.31 174 ASP A N 1
ATOM 1451 C CA . ASP A 1 174 ? -9.809 -6.670 -3.005 1.00 94.31 174 ASP A CA 1
ATOM 1452 C C . ASP A 1 174 ? -9.885 -5.807 -4.273 1.00 94.31 174 ASP A C 1
ATOM 1454 O O . ASP A 1 174 ? -10.815 -5.937 -5.075 1.00 94.31 174 ASP A O 1
ATOM 1458 N N . PHE A 1 175 ? -8.924 -4.892 -4.432 1.00 94.81 175 PHE A N 1
ATOM 1459 C CA . PHE A 1 175 ? -8.851 -3.972 -5.564 1.00 94.81 175 PHE A CA 1
ATOM 1460 C C . PHE A 1 175 ? -7.924 -4.527 -6.662 1.00 94.81 175 PHE A C 1
ATOM 1462 O O . PHE A 1 175 ? -6.704 -4.563 -6.466 1.00 94.81 175 PHE A O 1
ATOM 1469 N N . PRO A 1 176 ? -8.452 -4.945 -7.829 1.00 94.31 176 PRO A N 1
ATOM 1470 C CA . PRO A 1 176 ? -7.644 -5.528 -8.893 1.00 94.31 176 PRO A CA 1
ATOM 1471 C C . PRO A 1 176 ? -6.736 -4.485 -9.555 1.00 94.31 176 PRO A C 1
ATOM 1473 O O . PRO A 1 176 ? -7.157 -3.399 -9.971 1.00 94.31 176 PRO A O 1
ATOM 1476 N N . LEU A 1 177 ? -5.467 -4.843 -9.711 1.00 94.81 177 LEU A N 1
ATOM 1477 C CA . LEU A 1 177 ? -4.428 -3.983 -10.256 1.00 94.81 177 LEU A CA 1
ATOM 1478 C C . LEU A 1 177 ? -4.180 -4.310 -11.724 1.00 94.81 177 LEU A C 1
ATOM 1480 O O . LEU A 1 177 ? -3.874 -5.442 -12.085 1.00 94.81 177 LEU A O 1
ATOM 1484 N N . LEU A 1 178 ? -4.294 -3.284 -12.571 1.00 93.75 178 LEU A N 1
ATOM 1485 C CA . LEU A 1 178 ? -3.818 -3.385 -13.950 1.00 93.75 178 LEU A CA 1
ATOM 1486 C C . LEU A 1 178 ? -2.297 -3.211 -13.992 1.00 93.75 178 LEU A C 1
ATOM 1488 O O . LEU A 1 178 ? -1.609 -3.970 -14.671 1.00 93.75 178 LEU A O 1
ATOM 1492 N N . PHE A 1 179 ? -1.804 -2.232 -13.233 1.00 96.00 179 PHE A N 1
ATOM 1493 C CA . PHE A 1 179 ? -0.392 -1.976 -12.999 1.00 96.00 179 PHE A CA 1
ATOM 1494 C C . PHE A 1 179 ? -0.082 -2.105 -11.511 1.00 96.00 179 PHE A C 1
ATOM 1496 O O . PHE A 1 179 ? -0.917 -1.764 -10.671 1.00 96.00 179 PHE A O 1
ATOM 1503 N N . ASP A 1 180 ? 1.107 -2.612 -11.211 1.00 97.12 180 ASP A N 1
ATOM 1504 C CA . ASP A 1 180 ? 1.583 -2.831 -9.851 1.00 97.12 180 ASP A CA 1
ATOM 1505 C C . ASP A 1 180 ? 1.849 -1.485 -9.159 1.00 97.12 180 ASP A C 1
ATOM 1507 O O . ASP A 1 180 ? 2.305 -0.524 -9.783 1.00 97.12 180 ASP A O 1
ATOM 1511 N N . LEU A 1 181 ? 1.579 -1.418 -7.856 1.00 98.12 181 LEU A N 1
ATOM 1512 C CA . LEU A 1 181 ? 1.681 -0.187 -7.070 1.00 98.12 181 LEU A CA 1
ATOM 1513 C C . LEU A 1 181 ? 2.967 -0.182 -6.256 1.00 98.12 181 LEU A C 1
ATOM 1515 O O . LEU A 1 181 ? 3.163 -1.079 -5.439 1.00 98.12 181 LEU A O 1
ATOM 1519 N N . GLY A 1 182 ? 3.812 0.827 -6.453 1.00 97.69 182 GLY A N 1
ATOM 1520 C CA . GLY A 1 182 ? 5.061 0.986 -5.707 1.00 97.69 182 GLY A CA 1
ATOM 1521 C C . GLY A 1 182 ? 4.864 1.684 -4.366 1.00 97.69 182 GLY A C 1
ATOM 1522 O O . GLY A 1 182 ? 4.052 2.607 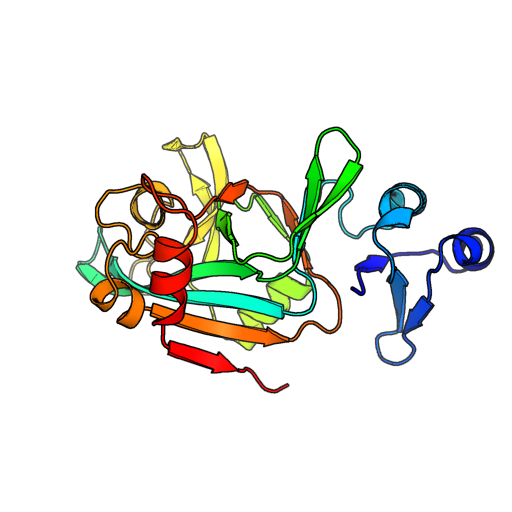-4.260 1.00 97.69 182 GLY A O 1
ATOM 1523 N N . PHE A 1 183 ? 5.627 1.255 -3.360 1.00 98.06 183 PHE A N 1
ATOM 1524 C CA . PHE A 1 183 ? 5.603 1.787 -1.999 1.00 98.06 183 PHE A CA 1
ATOM 1525 C C . PHE A 1 183 ? 7.003 1.813 -1.372 1.00 98.06 183 PHE A C 1
ATOM 1527 O O . PHE A 1 183 ? 7.875 1.011 -1.707 1.00 98.06 183 PHE A O 1
ATOM 1534 N N . THR A 1 184 ? 7.195 2.717 -0.413 1.00 97.31 184 THR A N 1
ATOM 1535 C CA . THR A 1 184 ? 8.290 2.701 0.565 1.00 97.31 184 THR A CA 1
ATOM 1536 C C . THR A 1 184 ? 7.670 2.679 1.954 1.00 97.31 184 THR A C 1
ATOM 1538 O O . THR A 1 184 ? 6.873 3.559 2.275 1.00 97.31 184 THR A O 1
ATOM 1541 N N . GLY A 1 185 ? 8.034 1.697 2.771 1.00 94.69 185 GLY A N 1
ATOM 1542 C CA . GLY A 1 185 ? 7.498 1.489 4.116 1.00 94.69 185 GLY A CA 1
ATOM 1543 C C . GLY A 1 185 ? 7.928 0.138 4.676 1.00 94.69 185 GLY A C 1
ATOM 1544 O O . GLY A 1 185 ? 8.907 -0.445 4.203 1.00 94.69 185 GLY A O 1
ATOM 1545 N N . GLU A 1 186 ? 7.174 -0.368 5.642 1.00 93.56 186 GLU A N 1
ATOM 1546 C CA . GLU A 1 186 ? 7.430 -1.637 6.318 1.00 93.56 186 GLU A CA 1
ATOM 1547 C C . GLU A 1 186 ? 6.367 -2.678 5.961 1.00 93.56 186 GLU A C 1
ATOM 1549 O O . GLU A 1 186 ? 5.184 -2.364 5.813 1.00 93.56 186 GLU A O 1
ATOM 1554 N N . ILE A 1 187 ? 6.795 -3.934 5.851 1.00 92.38 187 ILE A N 1
ATOM 1555 C CA . ILE A 1 187 ? 5.922 -5.089 5.645 1.00 92.38 187 ILE A CA 1
ATOM 1556 C C . ILE A 1 187 ? 5.851 -5.832 6.975 1.00 92.38 187 ILE A C 1
ATOM 1558 O O . ILE A 1 187 ? 6.867 -6.316 7.470 1.00 92.38 187 ILE A O 1
ATOM 1562 N N . ILE A 1 188 ? 4.659 -5.913 7.554 1.00 83.94 188 ILE A N 1
ATOM 1563 C CA . ILE A 1 188 ? 4.438 -6.582 8.832 1.00 83.94 188 ILE A CA 1
ATOM 1564 C C . ILE A 1 188 ? 4.243 -8.073 8.585 1.00 83.94 188 ILE A C 1
ATOM 1566 O O . ILE A 1 188 ? 3.407 -8.490 7.774 1.00 83.94 188 ILE A O 1
ATOM 1570 N N . GLU A 1 189 ? 4.966 -8.895 9.340 1.00 71.94 189 GLU A N 1
ATOM 1571 C CA . GLU A 1 189 ? 4.579 -10.285 9.506 1.00 71.94 189 GLU A CA 1
ATOM 1572 C C . GLU A 1 189 ? 3.332 -10.365 10.378 1.00 71.94 189 GLU A C 1
ATOM 1574 O O . GLU A 1 189 ? 3.359 -9.994 11.545 1.00 71.94 189 GLU A O 1
ATOM 1579 N N . ILE A 1 190 ? 2.237 -10.875 9.819 1.00 64.44 190 ILE A N 1
ATOM 1580 C CA . ILE A 1 190 ? 1.039 -11.218 10.587 1.00 64.44 190 ILE A CA 1
ATOM 1581 C C . ILE A 1 190 ? 1.376 -12.451 11.451 1.00 64.44 190 ILE A C 1
ATOM 1583 O O . ILE A 1 190 ? 1.037 -13.577 11.097 1.00 64.44 190 ILE A O 1
ATOM 1587 N N . LEU A 1 191 ? 2.152 -12.264 12.520 1.00 47.19 191 LEU A N 1
ATOM 1588 C CA . LEU A 1 191 ? 2.606 -13.305 13.440 1.00 47.19 191 LEU A CA 1
ATOM 1589 C C . LEU A 1 191 ? 2.599 -12.759 14.872 1.00 47.19 191 LEU A C 1
ATOM 1591 O O . LEU A 1 191 ? 3.530 -12.078 15.291 1.00 47.19 191 LEU A O 1
ATOM 1595 N N . THR A 1 192 ? 1.587 -13.125 15.650 1.00 41.47 192 THR A N 1
ATOM 1596 C CA . THR A 1 192 ? 1.687 -13.208 17.109 1.00 41.47 192 THR A CA 1
ATOM 1597 C C . THR A 1 192 ? 1.688 -14.695 17.479 1.00 41.47 192 THR A C 1
ATOM 1599 O O . THR A 1 192 ? 0.765 -15.430 17.143 1.00 41.47 192 THR A O 1
ATOM 1602 N N . SER A 1 193 ? 2.813 -15.140 18.049 1.00 43.06 193 SER A N 1
ATOM 1603 C CA . SER A 1 193 ? 3.090 -16.419 18.736 1.00 43.06 193 SER A CA 1
ATOM 1604 C C . SER A 1 193 ? 2.494 -17.742 18.191 1.00 43.06 193 SER A C 1
ATOM 1606 O O . SER A 1 193 ? 1.303 -18.012 18.268 1.00 43.06 193 SER A O 1
ATOM 1608 N N . GLU A 1 194 ? 3.407 -18.629 17.779 1.00 41.47 194 GLU A N 1
ATOM 1609 C CA . GLU A 1 194 ? 3.320 -20.108 17.741 1.00 41.47 194 GLU A CA 1
ATOM 1610 C C . GLU A 1 194 ? 2.567 -20.852 16.625 1.00 41.47 194 GLU A C 1
ATOM 1612 O O . GLU A 1 194 ? 2.784 -22.056 16.487 1.00 41.47 194 GLU A O 1
ATOM 1617 N N . CYS A 1 195 ? 1.816 -20.218 15.721 1.00 42.44 195 CYS A N 1
ATOM 1618 C CA . CYS A 1 195 ? 1.361 -20.946 14.526 1.00 42.44 195 CYS A CA 1
ATOM 1619 C C . CYS A 1 195 ? 1.152 -20.027 13.321 1.00 42.44 195 CYS A C 1
ATOM 1621 O O . CYS A 1 195 ? 0.167 -19.293 13.246 1.00 42.44 195 CYS A O 1
ATOM 1623 N N . SER A 1 196 ? 2.071 -20.087 12.351 1.00 51.78 196 SER A N 1
ATOM 1624 C CA . SER A 1 196 ? 2.053 -19.242 11.147 1.00 51.78 196 SER A CA 1
ATOM 1625 C C . SER A 1 196 ? 0.786 -19.381 10.300 1.00 51.78 196 SER A C 1
ATOM 1627 O O . SER A 1 196 ? 0.491 -18.493 9.502 1.00 51.78 196 SER A O 1
ATOM 1629 N N . ASP A 1 197 ? 0.034 -20.467 10.485 1.00 56.03 197 ASP A N 1
ATOM 1630 C CA . ASP A 1 197 ? -1.148 -20.768 9.682 1.00 56.03 197 ASP A CA 1
ATOM 1631 C C . ASP A 1 197 ? -2.453 -20.328 10.365 1.00 56.03 197 ASP A C 1
ATOM 1633 O O . ASP A 1 197 ? -3.379 -19.902 9.679 1.00 56.03 197 ASP A O 1
ATOM 1637 N N . ILE A 1 198 ? -2.528 -20.316 11.703 1.00 57.34 198 ILE A N 1
ATOM 1638 C CA . ILE A 1 198 ? -3.760 -19.964 12.440 1.00 57.34 198 ILE A CA 1
ATOM 1639 C C . ILE A 1 198 ? -4.108 -18.476 12.290 1.00 57.34 198 ILE A C 1
ATOM 1641 O O . ILE A 1 198 ? -5.268 -18.137 12.070 1.00 57.34 198 ILE A O 1
ATOM 1645 N N . ASN A 1 199 ? -3.125 -17.576 12.321 1.00 58.00 199 ASN A N 1
ATOM 1646 C CA . ASN A 1 199 ? -3.398 -16.139 12.203 1.00 58.00 199 ASN A CA 1
ATOM 1647 C C . ASN A 1 199 ? -3.785 -15.732 10.777 1.00 58.00 199 ASN A C 1
ATOM 1649 O O . ASN A 1 199 ? -4.699 -14.933 10.582 1.00 58.00 199 ASN A O 1
ATOM 1653 N N . ALA A 1 200 ? -3.167 -16.336 9.758 1.00 62.22 200 ALA A N 1
ATOM 1654 C CA . ALA A 1 200 ? -3.633 -16.180 8.381 1.00 62.22 200 ALA A CA 1
ATOM 1655 C C . ALA A 1 200 ? -5.073 -16.710 8.217 1.00 62.22 200 ALA A C 1
ATOM 1657 O O . ALA A 1 200 ? -5.883 -16.080 7.534 1.00 62.22 200 ALA A O 1
ATOM 1658 N N . LEU A 1 201 ? -5.417 -17.811 8.903 1.00 64.19 201 LEU A N 1
ATOM 1659 C CA . LEU A 1 201 ? -6.783 -18.337 8.983 1.00 64.19 201 LEU A CA 1
ATOM 1660 C C . LEU A 1 201 ? -7.760 -17.374 9.664 1.00 64.19 201 LEU A C 1
ATOM 1662 O O . LEU A 1 201 ? -8.884 -17.226 9.187 1.00 64.19 201 LEU A O 1
ATOM 1666 N N . ILE A 1 202 ? -7.341 -16.664 10.713 1.00 76.00 202 ILE A N 1
ATOM 1667 C CA . ILE A 1 202 ? -8.159 -15.630 11.359 1.00 76.00 202 ILE A CA 1
ATOM 1668 C C . ILE A 1 202 ? -8.521 -14.538 10.347 1.00 76.00 202 ILE A C 1
ATOM 1670 O O . ILE A 1 202 ? -9.703 -14.257 10.158 1.00 76.00 202 ILE A O 1
ATOM 1674 N N . TRP A 1 203 ? -7.545 -14.015 9.600 1.00 80.50 203 TRP A N 1
ATOM 1675 C CA . TRP A 1 203 ? -7.786 -13.010 8.557 1.00 80.50 203 TRP A CA 1
ATOM 1676 C C . TRP A 1 203 ? -8.722 -13.480 7.432 1.00 80.50 203 TRP A C 1
ATOM 1678 O O . TRP A 1 203 ? -9.411 -12.651 6.836 1.00 80.50 203 TRP A O 1
ATOM 1688 N N . PHE A 1 204 ? -8.813 -14.787 7.149 1.00 79.50 204 PHE A N 1
ATOM 1689 C CA . PHE A 1 204 ? -9.792 -15.315 6.185 1.00 79.50 204 PHE A CA 1
ATOM 1690 C C . PHE A 1 204 ? -11.250 -15.205 6.654 1.00 79.50 204 PHE A C 1
ATOM 1692 O O . PHE A 1 204 ? -12.149 -15.371 5.832 1.00 79.50 204 PHE A O 1
ATOM 1699 N N . ASN A 1 205 ? -11.497 -14.891 7.930 1.00 83.50 205 ASN A N 1
ATOM 1700 C CA . ASN A 1 205 ? -12.844 -14.673 8.463 1.00 83.50 205 ASN A CA 1
ATOM 1701 C C . ASN A 1 205 ? -13.336 -13.224 8.322 1.00 83.50 205 ASN A C 1
ATOM 1703 O O . ASN A 1 205 ? -14.502 -12.958 8.611 1.00 83.50 205 ASN A O 1
ATOM 1707 N N . ALA A 1 206 ? -12.479 -12.295 7.887 1.00 84.88 206 ALA A N 1
ATOM 1708 C CA . ALA A 1 206 ? -12.906 -10.943 7.546 1.00 84.88 206 ALA A CA 1
ATOM 1709 C C . ALA A 1 206 ? -13.804 -10.946 6.297 1.00 84.88 206 ALA A C 1
ATOM 1711 O O . ALA A 1 206 ? -13.604 -11.738 5.370 1.00 84.88 206 ALA A O 1
ATOM 1712 N N . GLU A 1 207 ? -14.774 -10.030 6.243 1.00 89.62 207 GLU A N 1
ATOM 1713 C CA . GLU A 1 207 ? -15.649 -9.874 5.076 1.00 89.62 207 GLU A CA 1
ATOM 1714 C C . GLU A 1 207 ? -14.809 -9.449 3.863 1.00 89.62 207 GLU A C 1
ATOM 1716 O O . GLU A 1 207 ? -14.166 -8.399 3.890 1.00 89.62 207 GLU A O 1
ATOM 1721 N N . ARG A 1 208 ? -14.807 -10.243 2.785 1.00 89.06 208 ARG A N 1
ATOM 1722 C CA . ARG A 1 208 ? -14.087 -9.915 1.545 1.00 89.06 208 ARG A CA 1
ATOM 1723 C C . ARG A 1 208 ? -15.018 -9.357 0.482 1.00 89.06 208 ARG A C 1
ATOM 1725 O O . ARG A 1 208 ? -15.977 -10.008 0.075 1.00 89.06 208 ARG A O 1
ATOM 1732 N N . ILE A 1 209 ? -14.675 -8.177 -0.021 1.00 90.75 209 ILE A N 1
ATOM 1733 C CA . ILE A 1 209 ? -15.437 -7.447 -1.031 1.00 90.75 209 ILE A CA 1
ATOM 1734 C C . ILE A 1 209 ? -14.553 -7.285 -2.265 1.00 90.75 209 ILE A C 1
ATOM 1736 O O . ILE A 1 209 ? -13.534 -6.597 -2.226 1.00 90.75 209 ILE A O 1
ATOM 1740 N N . LYS A 1 210 ? -14.944 -7.900 -3.384 1.00 88.50 210 LYS A N 1
ATOM 1741 C CA . LYS A 1 210 ? -14.255 -7.708 -4.667 1.00 88.50 210 LYS A CA 1
ATOM 1742 C C . LYS A 1 210 ? -14.714 -6.406 -5.307 1.00 88.50 210 LYS A C 1
ATOM 1744 O O . LYS A 1 210 ? -15.907 -6.236 -5.553 1.00 88.50 210 LYS A O 1
ATOM 1749 N N . ILE A 1 211 ? -13.773 -5.519 -5.614 1.00 84.94 211 ILE A N 1
ATOM 1750 C CA . ILE A 1 211 ? -14.072 -4.301 -6.367 1.00 84.94 211 ILE A CA 1
ATOM 1751 C C . ILE A 1 211 ? -13.993 -4.627 -7.856 1.00 84.94 211 ILE A C 1
ATOM 1753 O O . ILE A 1 211 ? -12.945 -5.018 -8.366 1.00 84.94 211 ILE A O 1
ATOM 1757 N N . ILE A 1 212 ? -15.123 -4.492 -8.546 1.00 72.44 212 ILE A N 1
ATOM 1758 C CA . ILE A 1 212 ? -15.214 -4.646 -9.998 1.00 72.44 212 ILE A CA 1
ATOM 1759 C C . ILE A 1 212 ? -14.995 -3.256 -10.608 1.00 72.44 212 ILE A C 1
ATOM 1761 O O . ILE A 1 212 ? -15.626 -2.297 -10.165 1.00 72.44 212 ILE A O 1
ATOM 1765 N N . LYS A 1 213 ? -14.050 -3.155 -11.549 1.00 60.53 213 LYS A N 1
ATOM 1766 C CA . LYS A 1 213 ? -13.752 -1.925 -12.298 1.00 60.53 213 LYS A CA 1
ATOM 1767 C C . LYS A 1 213 ? -14.806 -1.635 -13.354 1.00 60.53 213 LYS A C 1
ATOM 1769 O O . LYS A 1 213 ? -15.314 -2.617 -13.937 1.00 60.53 213 LYS A O 1
#

Solvent-accessible surface area (backbone atoms only — not comparable to full-atom values): 11915 Å² total; per-residue (Å²): 95,28,39,60,35,69,69,55,84,92,52,47,78,78,45,44,85,61,51,49,43,77,41,79,90,78,70,40,36,26,35,54,53,68,86,40,42,78,84,51,37,90,27,35,94,56,72,74,46,43,33,32,36,25,55,31,42,32,40,36,38,35,74,45,63,37,92,88,76,61,48,78,38,73,43,72,46,42,30,22,49,28,30,37,37,60,55,100,87,42,74,45,82,40,83,56,70,34,42,48,44,70,33,58,45,66,36,70,67,54,57,50,49,33,58,74,71,67,50,78,31,64,42,75,46,76,36,82,91,76,74,42,53,23,57,32,33,25,37,87,88,77,64,47,76,50,59,62,58,62,42,54,68,42,89,85,7,77,69,44,51,88,41,53,75,54,16,50,62,29,39,34,37,41,38,70,40,85,52,35,42,41,26,20,62,43,78,44,75,75,69,82,81,95,49,82,62,59,48,55,52,24,57,68,48,25,47,75,43,77,57,83,131

Radius of gyration: 18.17 Å; Cα contacts (8 Å, |Δi|>4): 435; chains: 1; bounding box: 37×37×50 Å

pLDDT: mean 90.36, std 10.67, range [41.47, 98.19]

Nearest PDB structures (foldseek):
  8uu4-assembly1_R  TM=2.075E-01  e=4.974E-01  Listeria innocua
  6nir-assembly1_D  TM=1.678E-01  e=4.170E-01  Norovirus
  8aj8-assembly4_H  TM=1.244E-01  e=7.899E+00  Mus musculus

InterPro domains:
  IPR043764 Domain of unknown function DUF5710 [PF18974] (4-44)

Mean predicted aligned error: 4.88 Å